Protein AF-0000000066271690 (afdb_homodimer)

Radius of gyration: 32.83 Å; Cα contacts (8 Å, |Δi|>4): 652; chains: 2; bounding box: 38×96×73 Å

pLDDT: mean 90.73, std 10.52, range [40.5, 98.81]

Structure (mmCIF, N/CA/C/O backbone):
data_AF-0000000066271690-model_v1
#
loop_
_entity.id
_entity.type
_entity.pdbx_description
1 polymer 'Protein UPS1, mitochondrial'
#
loop_
_atom_site.group_PDB
_atom_site.id
_atom_site.type_symbol
_atom_site.label_atom_id
_atom_site.label_alt_id
_atom_site.label_comp_id
_atom_site.label_asym_id
_atom_site.label_entity_id
_atom_site.label_seq_id
_atom_site.pdbx_PDB_ins_code
_atom_site.Cartn_x
_atom_site.Cartn_y
_atom_site.Cartn_z
_atom_site.occupancy
_atom_site.B_iso_or_equiv
_atom_site.auth_seq_id
_atom_site.auth_comp_id
_atom_site.auth_asym_id
_atom_site.auth_atom_id
_atom_site.pdbx_PDB_model_num
ATOM 1 N N . MET A 1 1 ? -5.992 -5.883 -3.432 1 78.75 1 MET A N 1
ATOM 2 C CA . MET A 1 1 ? -5.727 -5.777 -4.863 1 78.75 1 MET A CA 1
ATOM 3 C C . MET A 1 1 ? -5.75 -7.152 -5.527 1 78.75 1 MET A C 1
ATOM 5 O O . MET A 1 1 ? -5.285 -8.133 -4.941 1 78.75 1 MET A O 1
ATOM 9 N N . VAL A 1 2 ? -6.355 -7.215 -6.75 1 82.12 2 VAL A N 1
ATOM 10 C CA . VAL A 1 2 ? -6.453 -8.492 -7.453 1 82.12 2 VAL A CA 1
ATOM 11 C C . VAL A 1 2 ? -5.797 -8.375 -8.828 1 82.12 2 VAL A C 1
ATOM 13 O O . VAL A 1 2 ? -6.039 -7.414 -9.555 1 82.12 2 VAL A O 1
ATOM 16 N N . LEU A 1 3 ? -4.863 -9.266 -9.039 1 86.75 3 LEU A N 1
ATOM 17 C CA . LEU A 1 3 ? -4.191 -9.352 -10.336 1 86.75 3 LEU A CA 1
ATOM 18 C C . LEU A 1 3 ? -4.488 -10.688 -11.008 1 86.75 3 LEU A C 1
ATOM 20 O O . LEU A 1 3 ? -4.531 -11.727 -10.352 1 86.75 3 LEU A O 1
ATOM 24 N N . LEU A 1 4 ? -4.758 -10.664 -12.32 1 92.25 4 LEU A N 1
ATOM 25 C CA . LEU A 1 4 ? -5.066 -11.867 -13.078 1 92.25 4 LEU A CA 1
ATOM 26 C C . LEU A 1 4 ? -4.109 -12.031 -14.25 1 92.25 4 LEU A C 1
ATOM 28 O O . LEU A 1 4 ? -3.846 -11.078 -14.984 1 92.25 4 LEU A O 1
ATOM 32 N N . HIS A 1 5 ? -3.57 -13.203 -14.383 1 94 5 HIS A N 1
ATOM 33 C CA . HIS A 1 5 ? -2.707 -13.555 -15.5 1 94 5 HIS A CA 1
ATOM 34 C C . HIS A 1 5 ? -3.199 -14.82 -16.203 1 94 5 HIS A C 1
ATOM 36 O O . HIS A 1 5 ? -3.729 -15.727 -15.555 1 94 5 HIS A O 1
ATOM 42 N N . LYS A 1 6 ? -3.023 -14.852 -17.562 1 94.44 6 LYS A N 1
ATOM 43 C CA . LYS A 1 6 ? -3.465 -16.016 -18.344 1 94.44 6 LYS A CA 1
ATOM 44 C C . LYS A 1 6 ? -2.377 -16.484 -19.297 1 94.44 6 LYS A C 1
ATOM 46 O O . LYS A 1 6 ? -1.565 -15.68 -19.766 1 94.44 6 LYS A O 1
ATOM 51 N N . SER A 1 7 ? -2.354 -17.734 -19.531 1 93.69 7 SER A N 1
ATOM 52 C CA . SER A 1 7 ? -1.449 -18.328 -20.516 1 93.69 7 SER A CA 1
ATOM 53 C C . SER A 1 7 ? -2.059 -19.562 -21.156 1 93.69 7 SER A C 1
ATOM 55 O O . SER A 1 7 ? -2.904 -20.234 -20.547 1 93.69 7 SER A O 1
ATOM 57 N N . THR A 1 8 ? -1.715 -19.812 -22.391 1 95.56 8 THR A N 1
ATOM 58 C CA . THR A 1 8 ? -2.121 -21.031 -23.094 1 95.56 8 THR A CA 1
ATOM 59 C C . THR A 1 8 ? -0.908 -21.75 -23.688 1 95.56 8 THR A C 1
ATOM 61 O O . THR A 1 8 ? -0.002 -21.109 -24.219 1 95.56 8 THR A O 1
ATOM 64 N N . HIS A 1 9 ? -0.912 -23 -23.531 1 95.56 9 HIS A N 1
ATOM 65 C CA . HIS A 1 9 ? 0.144 -23.828 -24.094 1 95.56 9 HIS A CA 1
ATOM 66 C C . HIS A 1 9 ? -0.434 -25.062 -24.797 1 95.56 9 HIS A C 1
ATOM 68 O O . HIS A 1 9 ? -1.43 -25.625 -24.328 1 95.56 9 HIS A O 1
ATOM 74 N N . ILE A 1 10 ? 0.237 -25.453 -25.828 1 96.12 10 ILE A N 1
ATOM 75 C CA . ILE A 1 10 ? -0.197 -26.641 -26.562 1 96.12 10 ILE A CA 1
ATOM 76 C C . ILE A 1 10 ? 0.866 -27.734 -26.453 1 96.12 10 ILE A C 1
ATOM 78 O O . ILE A 1 10 ? 2.012 -27.531 -26.859 1 96.12 10 ILE A O 1
ATOM 82 N N . PHE A 1 11 ? 0.526 -28.812 -25.844 1 96.62 11 PHE A N 1
ATOM 83 C CA . PHE A 1 11 ? 1.359 -30.016 -25.844 1 96.62 11 PHE A CA 1
ATOM 84 C C . PHE A 1 11 ? 1.093 -30.859 -27.094 1 96.62 11 PHE A C 1
ATOM 86 O O . PHE A 1 11 ? -0.035 -31.297 -27.312 1 96.62 11 PHE A O 1
ATOM 93 N N . PRO A 1 12 ? 2.105 -31.125 -27.875 1 95.25 12 PRO A N 1
ATOM 94 C CA . PRO A 1 12 ? 1.89 -31.891 -29.109 1 95.25 12 PRO A CA 1
ATOM 95 C C . PRO A 1 12 ? 1.806 -33.406 -28.859 1 95.25 12 PRO A C 1
ATOM 97 O O . PRO A 1 12 ? 2.525 -34.188 -29.484 1 95.25 12 PRO A O 1
ATOM 100 N N . THR A 1 13 ? 1.053 -33.844 -27.922 1 95.75 13 THR A N 1
ATOM 101 C CA . THR A 1 13 ? 0.846 -35.25 -27.578 1 95.75 13 THR A CA 1
ATOM 102 C C . THR A 1 13 ? -0.572 -35.469 -27.062 1 95.75 13 THR A C 1
ATOM 104 O O . THR A 1 13 ? -1.333 -34.531 -26.875 1 95.75 13 THR A O 1
ATOM 107 N N . ASP A 1 14 ? -0.936 -36.688 -26.906 1 95.94 14 ASP A N 1
ATOM 108 C CA . ASP A 1 14 ? -2.314 -37.031 -26.594 1 95.94 14 ASP A CA 1
ATOM 109 C C . ASP A 1 14 ? -2.629 -36.75 -25.125 1 95.94 14 ASP A C 1
ATOM 111 O O . ASP A 1 14 ? -1.723 -36.5 -24.328 1 95.94 14 ASP A O 1
ATOM 115 N N . PHE A 1 15 ? -3.885 -36.75 -24.797 1 97.69 15 PHE A N 1
ATOM 116 C CA . PHE A 1 15 ? -4.395 -36.438 -23.469 1 97.69 15 PHE A CA 1
ATOM 117 C C . PHE A 1 15 ? -3.863 -37.406 -22.438 1 97.69 15 PHE A C 1
ATOM 119 O O . PHE A 1 15 ? -3.533 -37 -21.312 1 97.69 15 PHE A O 1
ATOM 126 N N . ALA A 1 16 ? -3.812 -38.656 -22.734 1 95.69 16 ALA A N 1
ATOM 127 C CA . ALA A 1 16 ? -3.355 -39.688 -21.781 1 95.69 16 ALA A CA 1
ATOM 128 C C . ALA A 1 16 ? -1.926 -39.406 -21.328 1 95.69 16 ALA A C 1
ATOM 130 O O . ALA A 1 16 ? -1.62 -39.5 -20.141 1 95.69 16 ALA A O 1
ATOM 131 N N . SER A 1 17 ? -1.036 -39.062 -22.297 1 95.56 17 SER A N 1
ATOM 132 C CA . SER A 1 17 ? 0.357 -38.75 -21.984 1 95.56 17 SER A CA 1
ATOM 133 C C . SER A 1 17 ? 0.467 -37.531 -21.109 1 95.56 17 SER A C 1
ATOM 135 O O . SER A 1 17 ? 1.238 -37.5 -20.141 1 95.56 17 SER A O 1
ATOM 137 N N . VAL A 1 18 ? -0.34 -36.531 -21.453 1 97.5 18 VAL A N 1
ATOM 138 C CA . VAL A 1 18 ? -0.287 -35.281 -20.703 1 97.5 18 VAL A CA 1
ATOM 139 C C . VAL A 1 18 ? -0.805 -35.5 -19.281 1 97.5 18 VAL A C 1
ATOM 141 O O . VAL A 1 18 ? -0.203 -35.031 -18.312 1 97.5 18 VAL A O 1
ATOM 144 N N . SER A 1 19 ? -1.891 -36.156 -19.125 1 97.81 19 SER A N 1
ATOM 145 C CA . SER A 1 19 ? -2.465 -36.406 -17.797 1 97.81 19 SER A CA 1
ATOM 146 C C . SER A 1 19 ? -1.52 -37.219 -16.938 1 97.81 19 SER A C 1
ATOM 148 O O . SER A 1 19 ? -1.347 -36.938 -15.742 1 97.81 19 SER A O 1
ATOM 150 N N . ARG A 1 20 ? -0.949 -38.312 -17.578 1 96.56 20 ARG A N 1
ATOM 151 C CA . ARG A 1 20 ? 0.018 -39.094 -16.844 1 96.56 20 ARG A CA 1
ATOM 152 C C . ARG A 1 20 ? 1.211 -38.25 -16.406 1 96.56 20 ARG A C 1
ATOM 154 O O . ARG A 1 20 ? 1.719 -38.406 -15.289 1 96.56 20 ARG A O 1
ATOM 161 N N . ALA A 1 21 ? 1.665 -37.438 -17.312 1 97.31 21 ALA A N 1
ATOM 162 C CA . ALA A 1 21 ? 2.791 -36.562 -16.984 1 97.31 21 ALA A CA 1
ATOM 163 C C . ALA A 1 21 ? 2.457 -35.656 -15.82 1 97.31 21 ALA A C 1
ATOM 165 O O . ALA A 1 21 ? 3.293 -35.438 -14.945 1 97.31 21 ALA A O 1
ATOM 166 N N . PHE A 1 22 ? 1.261 -35.094 -15.781 1 97.75 22 PHE A N 1
ATOM 167 C CA . PHE A 1 22 ? 0.822 -34.188 -14.711 1 97.75 22 PHE A CA 1
ATOM 168 C C . PHE A 1 22 ? 0.993 -34.875 -13.352 1 97.75 22 PHE A C 1
ATOM 170 O O . PHE A 1 22 ? 1.527 -34.25 -12.422 1 97.75 22 PHE A O 1
ATOM 177 N N . PHE A 1 23 ? 0.649 -36.094 -13.227 1 97.5 23 PHE A N 1
ATOM 178 C CA . PHE A 1 23 ? 0.658 -36.75 -11.938 1 97.5 23 PHE A CA 1
ATOM 179 C C . PHE A 1 23 ? 2.061 -37.25 -11.594 1 97.5 23 PHE A C 1
ATOM 181 O O . PHE A 1 23 ? 2.334 -37.594 -10.445 1 97.5 23 PHE A O 1
ATOM 188 N N . ASN A 1 24 ? 2.932 -37.25 -12.594 1 95.88 24 ASN A N 1
ATOM 189 C CA . ASN A 1 24 ? 4.297 -37.719 -12.359 1 95.88 24 ASN A CA 1
ATOM 190 C C . ASN A 1 24 ? 5.309 -36.594 -12.555 1 95.88 24 ASN A C 1
ATOM 192 O O . ASN A 1 24 ? 6.5 -36.844 -12.742 1 95.88 24 ASN A O 1
ATOM 196 N N . ARG A 1 25 ? 4.848 -35.406 -12.508 1 95.38 25 ARG A N 1
ATOM 197 C CA . ARG A 1 25 ? 5.68 -34.281 -12.938 1 95.38 25 ARG A CA 1
ATOM 198 C C . ARG A 1 25 ? 6.727 -33.938 -11.883 1 95.38 25 ARG A C 1
ATOM 200 O O . ARG A 1 25 ? 7.691 -33.219 -12.164 1 95.38 25 ARG A O 1
ATOM 207 N N . TYR A 1 26 ? 6.445 -34.469 -10.703 1 94.81 26 TYR A N 1
ATOM 208 C CA . TYR A 1 26 ? 7.465 -34.25 -9.68 1 94.81 26 TYR A CA 1
ATOM 209 C C . TYR A 1 26 ? 8.109 -35.562 -9.273 1 94.81 26 TYR A C 1
ATOM 211 O O . TYR A 1 26 ? 7.43 -36.594 -9.156 1 94.81 26 TYR A O 1
ATOM 219 N N . PRO A 1 27 ? 9.391 -35.594 -8.984 1 92.81 27 PRO A N 1
ATOM 220 C CA . PRO A 1 27 ? 10.344 -34.5 -9.188 1 92.81 27 PRO A CA 1
ATOM 221 C C . PRO A 1 27 ? 10.789 -34.344 -10.641 1 92.81 27 PRO A C 1
ATOM 223 O O . PRO A 1 27 ? 10.633 -35.312 -11.422 1 92.81 27 PRO A O 1
ATOM 226 N N . ASN A 1 28 ? 11.148 -33.281 -11.086 1 95.19 28 ASN A N 1
ATOM 227 C CA . ASN A 1 28 ? 11.812 -33.031 -12.352 1 95.19 28 ASN A CA 1
ATOM 228 C C . ASN A 1 28 ? 12.844 -31.906 -12.219 1 95.19 28 ASN A C 1
ATOM 230 O O . ASN A 1 28 ? 12.828 -31.156 -11.242 1 95.19 28 ASN A O 1
ATOM 234 N N . PRO A 1 29 ? 13.789 -31.75 -13.109 1 95.75 29 PRO A N 1
ATOM 235 C CA . PRO A 1 29 ? 14.898 -30.812 -12.953 1 95.75 29 PRO A CA 1
ATOM 236 C C . PRO A 1 29 ? 14.453 -29.359 -12.977 1 95.75 29 PRO A C 1
ATOM 238 O O . PRO A 1 29 ? 15.203 -28.469 -12.578 1 95.75 29 PRO A O 1
ATOM 241 N N . TYR A 1 30 ? 13.273 -29.094 -13.398 1 95.19 30 TYR A N 1
ATOM 242 C CA . TYR A 1 30 ? 12.797 -27.719 -13.531 1 95.19 30 TYR A CA 1
ATOM 243 C C . TYR A 1 30 ? 11.953 -27.312 -12.328 1 95.19 30 TYR A C 1
ATOM 245 O O . TYR A 1 30 ? 11.43 -26.203 -12.281 1 95.19 30 TYR A O 1
ATOM 253 N N . SER A 1 31 ? 11.781 -28.172 -11.359 1 95.19 31 SER A N 1
ATOM 254 C CA . SER A 1 31 ? 10.953 -27.859 -10.203 1 95.19 31 SER A CA 1
ATOM 255 C C . SER A 1 31 ? 11.656 -28.234 -8.906 1 95.19 31 SER A C 1
ATOM 257 O O . SER A 1 31 ? 11.062 -28.875 -8.031 1 95.19 31 SER A O 1
ATOM 259 N N . PRO A 1 32 ? 12.906 -27.828 -8.758 1 94.5 32 PRO A N 1
ATOM 260 C CA . PRO A 1 32 ? 13.594 -28.156 -7.496 1 94.5 32 PRO A CA 1
ATOM 261 C C . PRO A 1 32 ? 12.945 -27.484 -6.289 1 94.5 32 PRO A C 1
ATOM 263 O O . PRO A 1 32 ? 13.141 -27.922 -5.152 1 94.5 32 PRO A O 1
ATOM 266 N N . HIS A 1 33 ? 12.219 -26.516 -6.492 1 93.94 33 HIS A N 1
ATOM 267 C CA . HIS A 1 33 ? 11.578 -25.766 -5.414 1 93.94 33 HIS A CA 1
ATOM 268 C C . HIS A 1 33 ? 10.406 -26.547 -4.828 1 93.94 33 HIS A C 1
ATOM 270 O O . HIS A 1 33 ? 9.883 -26.172 -3.773 1 93.94 33 HIS A O 1
ATOM 276 N N . VAL A 1 34 ? 9.867 -27.5 -5.543 1 96.69 34 VAL A N 1
ATOM 277 C CA . VAL A 1 34 ? 8.844 -28.375 -4.969 1 96.69 34 VAL A CA 1
ATOM 278 C C . VAL A 1 34 ? 9.508 -29.406 -4.051 1 96.69 34 VAL A C 1
ATOM 280 O O . VAL A 1 34 ? 10.164 -30.328 -4.523 1 96.69 34 VAL A O 1
ATOM 283 N N . LEU A 1 35 ? 9.289 -29.266 -2.816 1 96.69 35 LEU A N 1
ATOM 284 C CA . LEU A 1 35 ? 10.047 -30.016 -1.822 1 96.69 35 LEU A CA 1
ATOM 285 C C . LEU A 1 35 ? 9.383 -31.359 -1.525 1 96.69 35 LEU A C 1
ATOM 287 O O . LEU A 1 35 ? 10.055 -32.344 -1.226 1 96.69 35 LEU A O 1
ATOM 291 N N . SER A 1 36 ? 8.109 -31.344 -1.514 1 96.94 36 SER A N 1
ATOM 292 C CA . SER A 1 36 ? 7.355 -32.562 -1.263 1 96.94 36 SER A CA 1
ATOM 293 C C . SER A 1 36 ? 5.965 -32.5 -1.884 1 96.94 36 SER A C 1
ATOM 295 O O . SER A 1 36 ? 5.43 -31.406 -2.105 1 96.94 36 SER A O 1
ATOM 297 N N . ILE A 1 37 ? 5.469 -33.594 -2.156 1 97.06 37 ILE A N 1
ATOM 298 C CA . ILE A 1 37 ? 4.113 -33.781 -2.662 1 97.06 37 ILE A CA 1
ATOM 299 C C . ILE A 1 37 ? 3.48 -35.031 -2.012 1 97.06 37 ILE A C 1
ATOM 301 O O . ILE A 1 37 ? 4.098 -36.094 -1.955 1 97.06 37 ILE A O 1
ATOM 305 N N . ASP A 1 38 ? 2.279 -34.875 -1.496 1 97.5 38 ASP A N 1
ATOM 306 C CA . ASP A 1 38 ? 1.551 -35.969 -0.872 1 97.5 38 ASP A CA 1
ATOM 307 C C . ASP A 1 38 ? 0.112 -36.031 -1.38 1 97.5 38 ASP A C 1
ATOM 309 O O . ASP A 1 38 ? -0.607 -35.031 -1.35 1 97.5 38 ASP A O 1
ATOM 313 N N . THR A 1 39 ? -0.261 -37.188 -1.8 1 97.94 39 THR A N 1
ATOM 314 C CA . THR A 1 39 ? -1.658 -37.375 -2.176 1 97.94 39 THR A CA 1
ATOM 315 C C . THR A 1 39 ? -2.525 -37.594 -0.941 1 97.94 39 THR A C 1
ATOM 317 O O . THR A 1 39 ? -2.281 -38.5 -0.163 1 97.94 39 THR A O 1
ATOM 320 N N . ILE A 1 40 ? -3.455 -36.75 -0.781 1 98 40 ILE A N 1
ATOM 321 C CA . ILE A 1 40 ? -4.34 -36.812 0.378 1 98 40 ILE A CA 1
ATOM 322 C C . ILE A 1 40 ? -5.527 -37.719 0.073 1 98 40 ILE A C 1
ATOM 324 O O . ILE A 1 40 ? -5.949 -38.5 0.922 1 98 40 ILE A O 1
ATOM 328 N N . SER A 1 41 ? -6.027 -37.594 -1.077 1 98.12 41 SER A N 1
ATOM 329 C CA . SER A 1 41 ? -7.164 -38.406 -1.494 1 98.12 41 SER A CA 1
ATOM 330 C C . SER A 1 41 ? -7.184 -38.594 -3.006 1 98.12 41 SER A C 1
ATOM 332 O O . SER A 1 41 ? -6.703 -37.719 -3.752 1 98.12 41 SER A O 1
ATOM 334 N N . ARG A 1 42 ? -7.637 -39.688 -3.402 1 98.12 42 ARG A N 1
ATOM 335 C CA . ARG A 1 42 ? -7.824 -40.031 -4.812 1 98.12 42 ARG A CA 1
ATOM 336 C C . ARG A 1 42 ? -8.953 -41.031 -4.992 1 98.12 42 ARG A C 1
ATOM 338 O O . ARG A 1 42 ? -8.938 -42.125 -4.383 1 98.12 42 ARG A O 1
ATOM 345 N N . ASN A 1 43 ? -9.93 -40.656 -5.777 1 98.25 43 ASN A N 1
ATOM 346 C CA . ASN A 1 43 ? -11.055 -41.562 -6.004 1 98.25 43 ASN A CA 1
ATOM 347 C C . ASN A 1 43 ? -11.711 -41.312 -7.355 1 98.25 43 ASN A C 1
ATOM 349 O O . ASN A 1 43 ? -11.547 -40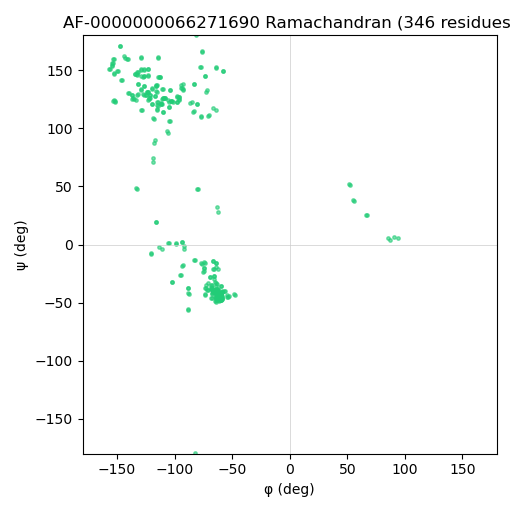.25 -7.945 1 98.25 43 ASN A O 1
ATOM 353 N N . VAL A 1 44 ? -12.398 -42.281 -7.801 1 98.06 44 VAL A N 1
ATOM 354 C CA . VAL A 1 44 ? -13.234 -42.125 -8.984 1 98.06 44 VAL A CA 1
ATOM 355 C C . VAL A 1 44 ? -14.68 -41.875 -8.562 1 98.06 44 VAL A C 1
ATOM 357 O O . VAL A 1 44 ? -15.273 -42.656 -7.82 1 98.06 44 VAL A O 1
ATOM 360 N N . ASP A 1 45 ? -15.219 -40.812 -8.977 1 97.06 45 ASP A N 1
ATOM 361 C CA . ASP A 1 45 ? -16.578 -40.469 -8.539 1 97.06 45 ASP A CA 1
ATOM 362 C C . ASP A 1 45 ? -17.625 -41.219 -9.352 1 97.06 45 ASP A C 1
ATOM 364 O O . ASP A 1 45 ? -17.281 -42.031 -10.211 1 97.06 45 ASP A O 1
ATOM 368 N N . GLN A 1 46 ? -18.875 -41.062 -9.125 1 96.94 46 GLN A N 1
ATOM 369 C CA . GLN A 1 46 ? -19.984 -41.812 -9.719 1 96.94 46 GLN A CA 1
ATOM 370 C C . GLN A 1 46 ? -20.078 -41.531 -11.219 1 96.94 46 GLN A C 1
ATOM 372 O O . GLN A 1 46 ? -20.578 -42.375 -11.977 1 96.94 46 GLN A O 1
ATOM 377 N N . GLU A 1 47 ? -19.516 -40.438 -11.586 1 96.62 47 GLU A N 1
ATOM 378 C CA . GLU A 1 47 ? -19.562 -40.062 -12.992 1 96.62 47 GLU A CA 1
ATOM 379 C C . GLU A 1 47 ? -18.359 -40.562 -13.75 1 96.62 47 GLU A C 1
ATOM 381 O O . GLU A 1 47 ? -18.234 -40.3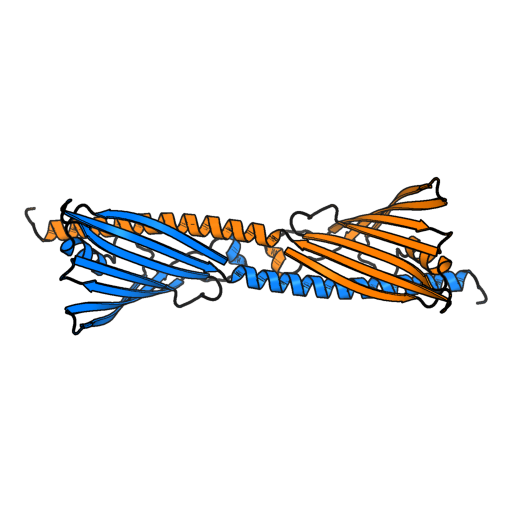44 -14.961 1 96.62 47 GLU A O 1
ATOM 386 N N . GLY A 1 48 ? -17.438 -41.219 -13.094 1 97.25 48 GLY A N 1
ATOM 387 C CA . GLY A 1 48 ? -16.266 -41.781 -13.727 1 97.25 48 GLY A CA 1
ATOM 388 C C . GLY A 1 48 ? -15.07 -40.844 -13.758 1 97.25 48 GLY A C 1
ATOM 389 O O . GLY A 1 48 ? -14.078 -41.125 -14.438 1 97.25 48 GLY A O 1
ATOM 390 N N . ASN A 1 49 ? -15.188 -39.75 -13.125 1 98.31 49 ASN A N 1
ATOM 391 C CA . ASN A 1 49 ? -14.078 -38.812 -13.062 1 98.31 49 ASN A CA 1
ATOM 392 C C . ASN A 1 49 ? -13.086 -39.188 -11.953 1 98.31 49 ASN A C 1
ATOM 394 O O . ASN A 1 49 ? -13.492 -39.594 -10.867 1 98.31 49 ASN A O 1
ATOM 398 N N . LEU A 1 50 ? -11.789 -39.062 -12.297 1 98.5 50 LEU A N 1
ATOM 399 C CA . LEU A 1 50 ? -10.758 -39.219 -11.273 1 98.5 50 LEU A CA 1
ATOM 400 C C . LEU A 1 50 ? -10.539 -37.938 -10.508 1 98.5 50 LEU A C 1
ATOM 402 O O . LEU A 1 50 ? -10.156 -36.906 -11.094 1 98.5 50 LEU A O 1
ATOM 406 N N . ARG A 1 51 ? -10.852 -37.906 -9.219 1 98.62 51 ARG A N 1
ATOM 407 C CA . ARG A 1 51 ? -10.648 -36.719 -8.352 1 98.62 51 ARG A CA 1
ATOM 408 C C . ARG A 1 51 ? -9.461 -36.938 -7.422 1 98.62 51 ARG A C 1
ATOM 410 O O . ARG A 1 51 ? -9.391 -37.969 -6.715 1 98.62 51 ARG A O 1
ATOM 417 N N . THR A 1 52 ? -8.508 -36.031 -7.48 1 98.75 52 THR A N 1
ATOM 418 C CA . THR A 1 52 ? -7.301 -36.156 -6.672 1 98.75 52 THR A CA 1
ATOM 419 C C . THR A 1 52 ? -7.023 -34.875 -5.902 1 98.75 52 THR A C 1
ATOM 421 O O . THR A 1 52 ? -7.16 -33.781 -6.449 1 98.75 52 THR A O 1
ATOM 424 N N . THR A 1 53 ? -6.73 -34.969 -4.609 1 98.75 53 THR A N 1
ATOM 425 C CA . THR A 1 53 ? -6.262 -33.875 -3.773 1 98.75 53 THR A CA 1
ATOM 426 C C . THR A 1 53 ? -4.836 -34.125 -3.291 1 98.75 53 THR A C 1
ATOM 428 O O . THR A 1 53 ? -4.547 -35.188 -2.73 1 98.75 53 THR A O 1
ATOM 431 N N . ARG A 1 54 ? -3.953 -33.188 -3.611 1 98.69 54 ARG A N 1
ATOM 432 C CA . ARG A 1 54 ? -2.562 -33.312 -3.184 1 98.69 54 ARG A CA 1
ATOM 433 C C . ARG A 1 54 ? -2.137 -32.094 -2.369 1 98.69 54 ARG A C 1
ATOM 435 O O . ARG A 1 54 ? -2.719 -31.016 -2.504 1 98.69 54 ARG A O 1
ATOM 442 N N . LEU A 1 55 ? -1.223 -32.312 -1.491 1 98.44 55 LEU A N 1
ATOM 443 C CA . LEU A 1 55 ? -0.567 -31.281 -0.705 1 98.44 55 LEU A CA 1
ATOM 444 C C . LEU A 1 55 ? 0.897 -31.141 -1.108 1 98.44 55 LEU A C 1
ATOM 446 O O . LEU A 1 55 ? 1.642 -32.125 -1.123 1 98.44 55 LEU A O 1
ATOM 450 N N . LEU A 1 56 ? 1.284 -29.969 -1.541 1 97.88 56 LEU A N 1
ATOM 451 C CA . LEU A 1 56 ? 2.662 -29.703 -1.932 1 97.88 56 LEU A CA 1
ATOM 452 C C . LEU A 1 56 ? 3.32 -28.719 -0.96 1 97.88 56 LEU A C 1
ATOM 454 O O . LEU A 1 56 ? 2.656 -27.844 -0.412 1 97.88 56 LEU A O 1
ATOM 458 N N . LYS A 1 57 ? 4.59 -28.906 -0.701 1 97.38 57 LYS A N 1
ATOM 459 C CA . LYS A 1 57 ? 5.441 -27.922 -0.046 1 97.38 57 LYS A CA 1
ATOM 460 C C . LYS A 1 57 ? 6.434 -27.312 -1.031 1 97.38 57 LYS A C 1
ATOM 462 O O . LYS A 1 57 ? 7.137 -28.031 -1.738 1 97.38 57 LYS A O 1
ATOM 467 N N . LYS A 1 58 ? 6.438 -26.062 -1.106 1 95.75 58 LYS A N 1
ATOM 468 C CA . LYS A 1 58 ? 7.32 -25.375 -2.037 1 95.75 58 LYS A CA 1
ATOM 469 C C . LYS A 1 58 ? 8.227 -24.375 -1.305 1 95.75 58 LYS A C 1
ATOM 471 O O . LYS A 1 58 ? 7.805 -23.766 -0.325 1 95.75 58 LYS A O 1
ATOM 476 N N . SER A 1 59 ? 9.359 -24.297 -1.842 1 92.62 59 SER A N 1
ATOM 477 C CA . SER A 1 59 ? 10.219 -23.203 -1.381 1 92.62 59 SER A CA 1
ATOM 478 C C . SER A 1 59 ? 10.086 -21.984 -2.271 1 92.62 59 SER A C 1
ATOM 480 O O . SER A 1 59 ? 9.812 -22.094 -3.467 1 92.62 59 SER A O 1
ATOM 482 N N . GLY A 1 60 ? 10.023 -20.859 -1.612 1 79.81 60 GLY A N 1
ATOM 483 C CA . GLY A 1 60 ? 9.977 -19.625 -2.396 1 79.81 60 GLY A CA 1
ATOM 484 C C . GLY A 1 60 ? 10.539 -18.422 -1.658 1 79.81 60 GLY A C 1
ATOM 485 O O . GLY A 1 60 ? 10.727 -18.469 -0.441 1 79.81 60 GLY A O 1
ATOM 486 N N . LYS A 1 61 ? 10.953 -17.469 -2.555 1 71.12 61 LYS A N 1
ATOM 487 C CA . LYS A 1 61 ? 11.523 -16.266 -1.977 1 71.12 61 LYS A CA 1
ATOM 488 C C . LYS A 1 61 ? 10.594 -15.07 -2.189 1 71.12 61 LYS A C 1
ATOM 490 O O . LYS A 1 61 ? 10.047 -14.891 -3.279 1 71.12 61 LYS A O 1
ATOM 495 N N . LEU A 1 62 ? 10.273 -14.453 -1.2 1 75.75 62 LEU A N 1
ATOM 496 C CA . LEU A 1 62 ? 9.586 -13.172 -1.323 1 75.75 62 LEU A CA 1
ATOM 497 C C . LEU A 1 62 ? 10.477 -12.141 -1.997 1 75.75 62 LEU A C 1
ATOM 499 O O . LEU A 1 62 ? 11.711 -12.242 -1.941 1 75.75 62 LEU A O 1
ATOM 503 N N . PRO A 1 63 ? 9.695 -11.234 -2.637 1 74.5 63 PRO A N 1
ATOM 504 C CA . PRO A 1 63 ? 10.508 -10.141 -3.186 1 74.5 63 PRO A CA 1
ATOM 505 C C . PRO A 1 63 ? 11.32 -9.414 -2.115 1 74.5 63 PRO A C 1
ATOM 507 O O . PRO A 1 63 ? 10.859 -9.281 -0.977 1 74.5 63 PRO A O 1
ATOM 510 N N . THR A 1 64 ? 12.391 -8.938 -2.479 1 73.88 64 THR A N 1
ATOM 511 C CA . THR A 1 64 ? 13.336 -8.312 -1.557 1 73.88 64 THR A CA 1
ATOM 512 C C . THR A 1 64 ? 12.695 -7.121 -0.848 1 73.88 64 THR A C 1
ATOM 514 O O . THR A 1 64 ? 12.969 -6.875 0.328 1 73.88 64 THR A O 1
ATOM 517 N N . TRP A 1 65 ? 11.891 -6.43 -1.53 1 69.88 65 TRP A N 1
ATOM 518 C CA . TRP A 1 65 ? 11.344 -5.191 -0.983 1 69.88 65 TRP A CA 1
ATOM 519 C C . TRP A 1 65 ? 10.297 -5.48 0.082 1 69.88 65 TRP A C 1
ATOM 521 O O . TRP A 1 65 ? 9.93 -4.594 0.857 1 69.88 65 TRP A O 1
ATOM 531 N N . VAL A 1 66 ? 9.812 -6.727 0.12 1 73.19 66 VAL A N 1
ATOM 532 C CA . VAL A 1 66 ? 8.828 -7.109 1.129 1 73.19 66 VAL A CA 1
ATOM 533 C C . VAL A 1 66 ? 9.539 -7.707 2.342 1 73.19 66 VAL A C 1
ATOM 535 O O . VAL A 1 66 ? 8.977 -7.758 3.438 1 73.19 66 VAL A O 1
ATOM 538 N N . LYS A 1 67 ? 10.688 -8.109 2.213 1 70.75 67 LYS A N 1
ATOM 539 C CA . LYS A 1 67 ? 11.43 -8.891 3.201 1 70.75 67 LYS A CA 1
ATOM 540 C C . LYS A 1 67 ? 11.492 -8.164 4.543 1 70.75 67 LYS A C 1
ATOM 542 O O . LYS A 1 67 ? 11.32 -8.781 5.598 1 70.75 67 LYS A O 1
ATOM 547 N N . PRO A 1 68 ? 11.664 -6.957 4.492 1 65.75 68 PRO A N 1
ATOM 548 C CA . PRO A 1 68 ? 11.742 -6.309 5.801 1 65.75 68 PRO A CA 1
ATOM 549 C C . PRO A 1 68 ? 10.438 -6.41 6.59 1 65.75 68 PRO A C 1
ATOM 551 O O . PRO A 1 68 ? 10.438 -6.297 7.816 1 65.75 68 PRO A O 1
ATOM 554 N N . PHE A 1 69 ? 9.43 -6.738 5.898 1 66.44 69 PHE A N 1
ATOM 555 C CA . PHE A 1 69 ? 8.117 -6.742 6.543 1 66.44 69 PHE A CA 1
ATOM 556 C C . PHE A 1 69 ? 7.691 -8.164 6.887 1 66.44 69 PHE A C 1
ATOM 558 O O . PHE A 1 69 ? 6.867 -8.367 7.781 1 66.44 69 PHE A O 1
ATOM 565 N N . LEU A 1 70 ? 8.148 -8.938 6.031 1 67.38 70 LEU A N 1
ATOM 566 C CA . LEU A 1 70 ? 7.711 -10.312 6.223 1 67.38 70 LEU A CA 1
ATOM 567 C C . LEU A 1 70 ? 8.898 -11.234 6.496 1 67.38 70 LEU A C 1
ATOM 569 O O . LEU A 1 70 ? 9.758 -11.422 5.633 1 67.38 70 LEU A O 1
ATOM 573 N N . ARG A 1 71 ? 9.234 -11.305 7.809 1 62.41 71 ARG A N 1
ATOM 574 C CA . ARG A 1 71 ? 10.414 -12.039 8.25 1 62.41 71 ARG A CA 1
ATOM 575 C C . ARG A 1 71 ? 10.281 -13.531 7.957 1 62.41 71 ARG A C 1
ATOM 577 O O . ARG A 1 71 ? 9.328 -14.172 8.406 1 62.41 71 ARG A O 1
ATOM 584 N N . GLY A 1 72 ? 11.18 -14.016 7.078 1 69.31 72 GLY A N 1
ATOM 585 C CA . GLY A 1 72 ? 11.609 -15.398 7.141 1 69.31 72 GLY A CA 1
ATOM 586 C C . GLY A 1 72 ? 10.711 -16.344 6.363 1 69.31 72 GLY A C 1
ATOM 587 O O . GLY A 1 72 ? 10.734 -17.547 6.574 1 69.31 72 GLY A O 1
ATOM 588 N N . ILE A 1 73 ? 9.703 -15.844 5.648 1 77.25 73 ILE A N 1
ATOM 589 C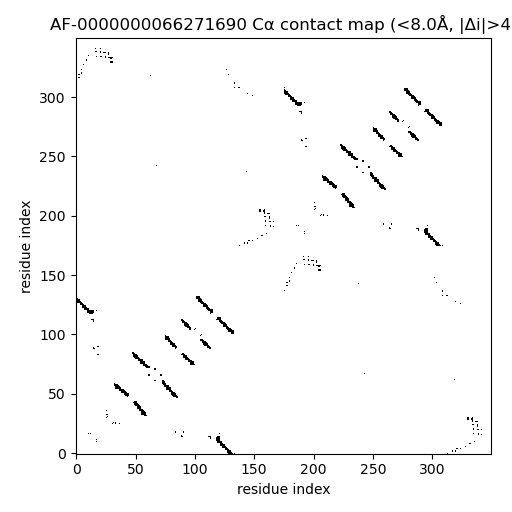 CA . ILE A 1 73 ? 8.859 -16.812 4.957 1 77.25 73 ILE A CA 1
ATOM 590 C C . ILE A 1 73 ? 9.633 -17.438 3.803 1 77.25 73 ILE A C 1
ATOM 592 O O . ILE A 1 73 ? 9.977 -16.766 2.832 1 77.25 73 ILE A O 1
ATOM 596 N N . THR A 1 74 ? 9.938 -18.719 3.967 1 84.88 74 THR A N 1
ATOM 597 C CA . THR A 1 74 ? 10.773 -19.359 2.961 1 84.88 74 THR A CA 1
ATOM 598 C C . THR A 1 74 ? 10.047 -20.547 2.33 1 84.88 74 THR A C 1
ATOM 600 O O . THR A 1 74 ? 10.539 -21.156 1.373 1 84.88 74 THR A O 1
ATOM 603 N N . GLU A 1 75 ? 8.953 -20.859 2.869 1 92.44 75 GLU A N 1
ATOM 604 C CA . GLU A 1 75 ? 8.211 -22.016 2.346 1 92.44 75 GLU A CA 1
ATOM 605 C C . GLU A 1 75 ? 6.707 -21.734 2.352 1 92.44 75 GLU A C 1
ATOM 607 O O . GLU A 1 75 ? 6.23 -20.859 3.068 1 92.44 75 GLU A O 1
ATOM 612 N N . THR A 1 76 ? 5.945 -22.453 1.563 1 93.88 76 THR A N 1
ATOM 613 C CA . THR A 1 76 ? 4.492 -22.344 1.482 1 93.88 76 THR A CA 1
ATOM 614 C C . THR A 1 76 ? 3.854 -23.703 1.204 1 93.88 76 THR A C 1
ATOM 616 O O . THR A 1 76 ? 4.434 -24.531 0.503 1 93.88 76 THR A O 1
ATOM 619 N N . TRP A 1 77 ? 2.738 -23.906 1.838 1 97 77 TRP A N 1
ATOM 620 C CA . TRP A 1 77 ? 1.93 -25.094 1.578 1 97 77 TRP A CA 1
ATOM 621 C C . TRP A 1 77 ? 0.874 -24.812 0.515 1 97 77 TRP A C 1
ATOM 623 O O . TRP A 1 77 ? 0.154 -23.812 0.596 1 97 77 TRP A O 1
ATOM 633 N N . ILE A 1 78 ? 0.798 -25.734 -0.397 1 97.88 78 ILE A N 1
ATOM 634 C CA . ILE A 1 78 ? -0.134 -25.562 -1.506 1 97.88 78 ILE A CA 1
ATOM 635 C C . ILE A 1 78 ? -1.075 -26.75 -1.581 1 97.88 78 ILE A C 1
ATOM 637 O O . ILE A 1 78 ? -0.636 -27.906 -1.475 1 97.88 78 ILE A O 1
ATOM 641 N N . ILE A 1 79 ? -2.377 -26.516 -1.685 1 98.69 79 ILE A N 1
ATOM 642 C CA . ILE A 1 79 ? -3.334 -27.578 -1.985 1 98.69 79 ILE A CA 1
ATOM 643 C C . ILE A 1 79 ? -3.584 -27.625 -3.49 1 98.69 79 ILE A C 1
ATOM 645 O O . ILE A 1 79 ? -3.701 -26.594 -4.145 1 98.69 79 ILE A O 1
ATOM 649 N N . GLU A 1 80 ? -3.572 -28.797 -4.012 1 98.69 80 GLU A N 1
ATOM 650 C CA . GLU A 1 80 ? -3.846 -29.031 -5.426 1 98.69 80 GLU A CA 1
ATOM 651 C C . GLU A 1 80 ? -5.023 -29.984 -5.609 1 98.69 80 GLU A C 1
ATOM 653 O O . GLU A 1 80 ? -5.031 -31.078 -5.047 1 98.69 80 GLU A O 1
ATOM 658 N N . VAL A 1 81 ? -5.996 -29.578 -6.359 1 98.75 81 VAL A N 1
ATOM 659 C CA . VAL A 1 81 ? -7.133 -30.422 -6.699 1 98.75 81 VAL A CA 1
ATOM 660 C C . VAL A 1 81 ? -7.203 -30.609 -8.211 1 98.75 81 VAL A C 1
ATOM 662 O O . VAL A 1 81 ? -7 -29.656 -8.977 1 98.75 81 VAL A O 1
ATOM 665 N N . SER A 1 82 ? -7.391 -31.812 -8.578 1 98.75 82 SER A N 1
ATOM 666 C CA . SER A 1 82 ? -7.531 -32.094 -10 1 98.75 82 SER A CA 1
ATOM 667 C C . SER A 1 82 ? -8.727 -33 -10.266 1 98.75 82 SER A C 1
ATOM 669 O O . SER A 1 82 ? -9.07 -33.844 -9.43 1 98.75 82 SER A O 1
ATOM 671 N N . VAL A 1 83 ? -9.391 -32.844 -11.375 1 98.81 83 VAL A N 1
ATOM 672 C CA . VAL A 1 83 ? -10.477 -33.688 -11.867 1 98.81 83 VAL A CA 1
ATOM 673 C C . VAL A 1 83 ? -10.203 -34.094 -13.312 1 98.81 83 VAL A C 1
ATOM 675 O O . VAL A 1 83 ? -10.117 -33.25 -14.195 1 98.81 83 VAL A O 1
ATOM 678 N N . VAL A 1 84 ? -10.023 -35.375 -13.508 1 98.75 84 VAL A N 1
ATOM 679 C CA . VAL A 1 84 ? -9.805 -35.906 -14.844 1 98.75 84 VAL A CA 1
ATOM 680 C C . VAL A 1 84 ? -11.078 -36.562 -15.352 1 98.75 84 VAL A C 1
ATOM 682 O O . VAL A 1 84 ? -11.641 -37.438 -14.688 1 98.75 84 VAL A O 1
ATOM 685 N N . ASN A 1 85 ? -11.539 -36.125 -16.453 1 98.44 85 ASN A N 1
ATOM 686 C CA . ASN A 1 85 ? -12.664 -36.719 -17.156 1 98.44 85 ASN A CA 1
ATOM 687 C C . ASN A 1 85 ? -12.195 -37.5 -18.406 1 98.44 85 ASN A C 1
ATOM 689 O O . ASN A 1 85 ? -11.977 -36.875 -19.453 1 98.44 85 ASN A O 1
ATOM 693 N N . PRO A 1 86 ? -12.039 -38.75 -18.266 1 96.69 86 PRO A N 1
ATOM 694 C CA . PRO A 1 86 ? -11.523 -39.531 -19.406 1 96.69 86 PRO A CA 1
ATOM 695 C C . PRO A 1 86 ? -12.484 -39.531 -20.594 1 96.69 86 PRO A C 1
ATOM 697 O O . PRO A 1 86 ? -12.047 -39.594 -21.75 1 96.69 86 PRO A O 1
ATOM 700 N N . ALA A 1 87 ? -13.766 -39.469 -20.359 1 95.94 87 ALA A N 1
ATOM 701 C CA . ALA A 1 87 ? -14.766 -39.5 -21.438 1 95.94 87 ALA A CA 1
ATOM 702 C C . ALA A 1 87 ? -14.617 -38.312 -22.375 1 95.94 87 ALA A C 1
ATOM 704 O O . ALA A 1 87 ? -14.734 -38.469 -23.594 1 95.94 87 ALA A O 1
ATOM 705 N N . ASN A 1 88 ? -14.312 -37.219 -21.797 1 96 88 ASN A N 1
ATOM 706 C CA . ASN A 1 88 ? -14.195 -36 -22.594 1 96 88 ASN A CA 1
ATOM 707 C C . ASN A 1 88 ? -12.734 -35.594 -22.797 1 96 88 ASN A C 1
ATOM 709 O O . ASN A 1 88 ? -12.445 -34.562 -23.406 1 96 88 ASN A O 1
ATOM 713 N N . SER A 1 89 ? -11.781 -36.375 -22.281 1 98.06 89 SER A N 1
ATOM 714 C CA . SER A 1 89 ? -10.352 -36.062 -22.359 1 98.06 89 SER A CA 1
ATOM 715 C C . SER A 1 89 ? -10.055 -34.656 -21.844 1 98.06 89 SER A C 1
ATOM 717 O O . SER A 1 89 ? -9.406 -33.875 -22.547 1 98.06 89 SER A O 1
ATOM 719 N N . THR A 1 90 ? -10.539 -34.406 -20.719 1 98.5 90 THR A N 1
ATOM 720 C CA . THR A 1 90 ? -10.328 -33.094 -20.062 1 98.5 90 THR A CA 1
ATOM 721 C C . THR A 1 90 ? -9.789 -33.281 -18.656 1 98.5 90 THR A C 1
ATOM 723 O O . THR A 1 90 ? -10.141 -34.25 -17.969 1 98.5 90 THR A O 1
ATOM 726 N N . MET A 1 91 ? -8.938 -32.438 -18.219 1 98.81 91 MET A N 1
ATOM 727 C CA . MET A 1 91 ? -8.461 -32.344 -16.844 1 98.81 91 MET A CA 1
ATOM 728 C C . MET A 1 91 ? -8.453 -30.922 -16.328 1 98.81 91 MET A C 1
ATOM 730 O O . MET A 1 91 ? -7.934 -30.016 -17 1 98.81 91 MET A O 1
ATOM 734 N N . LYS A 1 92 ? -9.109 -30.688 -15.234 1 98.75 92 LYS A N 1
ATOM 735 C CA . LYS A 1 92 ? -9.109 -29.391 -14.57 1 98.75 92 LYS A CA 1
ATOM 736 C C . LYS A 1 92 ? -8.344 -29.453 -13.25 1 98.75 92 LYS A C 1
ATOM 738 O O . LYS A 1 92 ? -8.492 -30.406 -12.484 1 98.75 92 LYS A O 1
ATOM 743 N N . THR A 1 93 ? -7.508 -28.453 -13.094 1 98.56 93 THR A N 1
ATOM 744 C CA . THR A 1 93 ? -6.738 -28.406 -11.852 1 98.56 93 THR A CA 1
ATOM 745 C C . THR A 1 93 ? -6.906 -27.062 -11.164 1 98.56 93 THR A C 1
ATOM 747 O O . THR A 1 93 ? -7.207 -26.047 -11.812 1 98.56 93 THR A O 1
ATOM 750 N N . TYR A 1 94 ? -6.812 -27 -9.875 1 98.44 94 TYR A N 1
ATOM 751 C CA . TYR A 1 94 ? -6.852 -25.828 -9.008 1 98.44 94 TYR A CA 1
ATOM 752 C C . TYR A 1 94 ? -5.785 -25.922 -7.926 1 98.44 94 TYR A C 1
ATOM 754 O O . TYR A 1 94 ? -5.617 -26.953 -7.289 1 98.44 94 TYR A O 1
ATOM 762 N N . THR A 1 95 ? -5.016 -24.922 -7.785 1 98.19 95 THR A N 1
ATOM 763 C CA . THR A 1 95 ? -4.066 -24.859 -6.676 1 98.19 95 THR A CA 1
ATOM 764 C C . THR A 1 95 ? -4.191 -23.531 -5.938 1 98.19 95 THR A C 1
ATOM 766 O O . THR A 1 95 ? -4.566 -22.516 -6.527 1 98.19 95 THR A O 1
ATOM 769 N N . ARG A 1 96 ? -3.898 -23.547 -4.723 1 97.62 96 ARG A N 1
ATOM 770 C CA . ARG A 1 96 ? -3.814 -22.328 -3.922 1 97.62 96 ARG A CA 1
ATOM 771 C C . ARG A 1 96 ? -2.922 -22.531 -2.703 1 97.62 96 ARG A C 1
ATOM 773 O O . ARG A 1 96 ? -2.799 -23.656 -2.199 1 97.62 96 ARG A O 1
ATOM 780 N N . ASN A 1 97 ? -2.305 -21.453 -2.279 1 95.5 97 ASN A N 1
ATOM 781 C CA . ASN A 1 97 ? -1.551 -21.547 -1.033 1 95.5 97 ASN A CA 1
ATOM 782 C C . ASN A 1 97 ? -2.475 -21.609 0.179 1 95.5 97 ASN A C 1
ATOM 784 O O . ASN A 1 97 ? -3.535 -20.984 0.19 1 95.5 97 ASN A O 1
ATOM 788 N N . LEU A 1 98 ? -2.041 -22.344 1.135 1 96.19 98 LEU A N 1
ATOM 789 C CA . LEU A 1 98 ? -2.812 -22.5 2.363 1 96.19 98 LEU A CA 1
ATOM 790 C C . LEU A 1 98 ? -2.344 -21.516 3.428 1 96.19 98 LEU A C 1
ATOM 792 O O . LEU A 1 98 ? -3.098 -21.188 4.344 1 96.19 98 LEU A O 1
ATOM 796 N N . ASP A 1 99 ? -1.111 -21.125 3.334 1 91.81 99 ASP A N 1
ATOM 797 C CA . ASP A 1 99 ? -0.521 -20.219 4.316 1 91.81 99 ASP A CA 1
ATOM 798 C C . ASP A 1 99 ? -0.171 -18.875 3.68 1 91.81 99 ASP A C 1
ATOM 800 O O . ASP A 1 99 ? -0.239 -18.719 2.459 1 91.81 99 ASP A O 1
ATOM 804 N N . HIS A 1 100 ? -0.006 -17.859 4.539 1 86.81 100 HIS A N 1
ATOM 805 C CA . HIS A 1 100 ? 0.396 -16.516 4.129 1 86.81 100 HIS A CA 1
ATOM 806 C C . HIS A 1 100 ? -0.693 -15.844 3.301 1 86.81 100 HIS A C 1
ATOM 808 O O . HIS A 1 100 ? -0.399 -14.992 2.453 1 86.81 100 HIS A O 1
ATOM 814 N N . THR A 1 101 ? -1.907 -16.203 3.436 1 89 101 THR A N 1
ATOM 815 C CA . THR A 1 101 ? -3 -15.695 2.609 1 89 101 THR A CA 1
ATOM 816 C C . THR A 1 101 ? -3.371 -14.273 3.008 1 89 101 THR A C 1
ATOM 818 O O . THR A 1 101 ? -4.012 -13.555 2.24 1 89 101 THR A O 1
ATOM 821 N N . GLY A 1 102 ? -3.049 -13.969 4.188 1 80.44 102 GLY A N 1
ATOM 822 C CA . GLY A 1 102 ? -3.252 -12.594 4.594 1 80.44 102 GLY A CA 1
ATOM 823 C C . GLY A 1 102 ? -2.369 -11.609 3.848 1 80.44 102 GLY A C 1
ATOM 824 O O . GLY A 1 102 ? -2.73 -10.445 3.678 1 80.44 102 GLY A O 1
ATOM 825 N N . ILE A 1 103 ? -1.272 -12.086 3.414 1 79.56 103 ILE A N 1
ATOM 826 C CA . ILE A 1 103 ? -0.34 -11.289 2.627 1 79.56 103 ILE A CA 1
ATOM 827 C C . ILE A 1 103 ? -0.694 -11.391 1.145 1 79.56 103 ILE A C 1
ATOM 829 O O . ILE A 1 103 ? -0.929 -10.375 0.482 1 79.56 103 ILE A O 1
ATOM 833 N N . MET A 1 104 ? -0.724 -12.539 0.709 1 86.38 104 MET A N 1
ATOM 834 C CA . MET A 1 104 ? -1.045 -12.781 -0.695 1 86.38 104 MET A CA 1
ATOM 835 C C . MET A 1 104 ? -1.668 -14.164 -0.881 1 86.38 104 MET A C 1
ATOM 837 O O . MET A 1 104 ? -1.103 -15.164 -0.446 1 86.38 104 MET A O 1
ATOM 841 N N . LYS A 1 105 ? -2.811 -14.273 -1.439 1 92.69 105 LYS A N 1
ATOM 842 C CA . LYS A 1 105 ? -3.434 -15.508 -1.902 1 92.69 105 LYS A CA 1
ATOM 843 C C . LYS A 1 105 ? -3.197 -15.719 -3.396 1 92.69 105 LYS A C 1
ATOM 845 O O . LYS A 1 105 ? -3.426 -14.812 -4.199 1 92.69 105 LYS A O 1
ATOM 850 N N . VAL A 1 106 ? -2.656 -16.828 -3.732 1 93.75 106 VAL A N 1
ATOM 851 C CA . VAL A 1 106 ? -2.41 -17.156 -5.129 1 93.75 106 VAL A CA 1
ATOM 852 C C . VAL A 1 106 ? -3.266 -18.359 -5.531 1 93.75 106 VAL A C 1
ATOM 854 O O . VAL A 1 106 ? -3.168 -19.438 -4.926 1 93.75 106 VAL A O 1
ATOM 857 N N . GLU A 1 107 ? -4.105 -18.156 -6.484 1 97.31 107 GLU A N 1
ATOM 858 C CA . GLU A 1 107 ? -4.953 -19.219 -7.035 1 97.31 107 GLU A CA 1
ATOM 859 C C . GLU A 1 107 ? -4.617 -19.484 -8.5 1 97.31 107 GLU A C 1
ATOM 861 O O . GLU A 1 107 ? -4.5 -18.547 -9.297 1 97.31 107 GLU A O 1
ATOM 866 N N . GLU A 1 108 ? -4.457 -20.719 -8.797 1 97.31 108 GLU A N 1
ATOM 867 C CA . GLU A 1 108 ? -4.152 -21.109 -10.172 1 97.31 108 GLU A CA 1
ATOM 868 C C . GLU A 1 108 ? -5.16 -22.125 -10.703 1 97.31 108 GLU A C 1
ATOM 870 O O . GLU A 1 108 ? -5.438 -23.125 -10.055 1 97.31 108 GLU A O 1
ATOM 875 N N . TYR A 1 109 ? -5.711 -21.844 -11.844 1 97.62 109 TYR A N 1
ATOM 876 C CA . TYR A 1 109 ? -6.633 -22.719 -12.555 1 97.62 109 TYR A CA 1
ATOM 877 C C . TYR A 1 109 ? -6.051 -23.156 -13.898 1 97.62 109 TYR A C 1
ATOM 879 O O . TYR A 1 109 ? -5.617 -22.312 -14.695 1 97.62 109 TYR A O 1
ATOM 887 N N . THR A 1 110 ? -6.043 -24.422 -14.102 1 97.81 110 THR A N 1
ATOM 888 C CA . THR A 1 110 ? -5.59 -24.891 -15.398 1 97.81 110 THR A CA 1
ATOM 889 C C . THR A 1 110 ? -6.566 -25.922 -15.977 1 97.81 110 THR A C 1
ATOM 891 O O . THR A 1 110 ? -7.066 -26.781 -15.25 1 97.81 110 THR A O 1
ATOM 894 N N . THR A 1 111 ? -6.852 -25.828 -17.25 1 98.5 111 THR A N 1
ATOM 895 C CA . THR A 1 111 ? -7.66 -26.797 -17.984 1 98.5 111 THR A CA 1
ATOM 896 C C . THR A 1 111 ? -6.863 -27.422 -19.125 1 98.5 111 THR A C 1
ATOM 898 O O . THR A 1 111 ? -6.332 -26.719 -19.984 1 98.5 111 THR A O 1
ATOM 901 N N . TYR A 1 112 ? -6.738 -28.688 -19.078 1 98.56 112 TYR A N 1
ATOM 902 C CA . TYR A 1 112 ? -6.188 -29.469 -20.172 1 98.56 112 TYR A CA 1
ATOM 903 C C . TYR A 1 112 ? -7.301 -30.078 -21.031 1 98.56 112 TYR A C 1
ATOM 905 O O . TYR A 1 112 ? -8.211 -30.719 -20.516 1 98.56 112 TYR A O 1
ATOM 913 N N . GLN A 1 113 ? -7.227 -29.844 -22.266 1 98.62 113 GLN A N 1
ATOM 914 C CA . GLN A 1 113 ? -8.25 -30.344 -23.188 1 98.62 113 GLN A CA 1
ATOM 915 C C . GLN A 1 113 ? -7.629 -30.922 -24.438 1 98.62 113 GLN A C 1
ATOM 917 O O . GLN A 1 113 ? -6.863 -30.25 -25.141 1 98.62 113 GLN A O 1
ATOM 922 N N . PHE A 1 114 ? -8 -32.125 -24.688 1 98.5 114 PHE A N 1
ATOM 923 C CA . PHE A 1 114 ? -7.535 -32.75 -25.922 1 98.5 114 PHE A CA 1
ATOM 924 C C . PHE A 1 114 ? -8.242 -32.156 -27.125 1 98.5 114 PHE A C 1
ATOM 926 O O . PHE A 1 114 ? -9.461 -31.922 -27.094 1 98.5 114 PHE A O 1
ATOM 933 N N . ASP A 1 115 ? -7.523 -31.812 -28.078 1 97.12 115 ASP A N 1
ATOM 934 C CA . ASP A 1 115 ? -8.023 -31.375 -29.375 1 97.12 115 ASP A CA 1
ATOM 935 C C . ASP A 1 115 ? -7.855 -32.469 -30.438 1 97.12 115 ASP A C 1
ATOM 937 O O . ASP A 1 115 ? -6.762 -32.625 -30.984 1 97.12 115 ASP A O 1
ATOM 941 N N . SER A 1 116 ? -8.875 -33.094 -30.828 1 95.69 116 SER A N 1
ATOM 942 C CA . SER A 1 116 ? -8.836 -34.219 -31.75 1 95.69 116 SER A CA 1
ATOM 943 C C . SER A 1 116 ? -8.43 -33.75 -33.156 1 95.69 116 SER A C 1
ATOM 945 O O . SER A 1 116 ? -7.859 -34.531 -33.938 1 95.69 116 SER A O 1
ATOM 947 N N . ALA A 1 117 ? -8.711 -32.562 -33.5 1 96.31 117 ALA A N 1
ATOM 948 C CA . ALA A 1 117 ? -8.383 -32.031 -34.812 1 96.31 117 ALA A CA 1
ATOM 949 C C . ALA A 1 117 ? -6.871 -31.969 -35.031 1 96.31 117 ALA A C 1
ATOM 951 O O . ALA A 1 117 ? -6.367 -32.219 -36.125 1 96.31 117 ALA A O 1
ATOM 952 N N . THR A 1 118 ? -6.148 -31.672 -34 1 96.38 118 THR A N 1
ATOM 953 C CA . THR A 1 118 ? -4.707 -31.469 -34.125 1 96.38 118 THR A CA 1
ATOM 954 C C . THR A 1 118 ? -3.947 -32.562 -33.375 1 96.38 118 THR A C 1
ATOM 956 O O . THR A 1 118 ? -2.715 -32.594 -33.375 1 96.38 118 THR A O 1
ATOM 959 N N . SER A 1 119 ? -4.711 -33.5 -32.688 1 96.62 119 SER A N 1
ATOM 960 C CA . SER A 1 119 ? -4.117 -34.594 -31.906 1 96.62 119 SER A CA 1
ATOM 961 C C . SER A 1 119 ? -3.152 -34.031 -30.859 1 96.62 119 SER A C 1
ATOM 963 O O . SER A 1 119 ? -2.029 -34.5 -30.719 1 96.62 119 SER A O 1
ATOM 965 N N . SER A 1 120 ? -3.518 -32.906 -30.281 1 97.69 120 SER A N 1
ATOM 966 C CA . SER A 1 120 ? -2.73 -32.219 -29.266 1 97.69 120 SER A CA 1
ATOM 967 C C . SER A 1 120 ? -3.582 -31.891 -28.047 1 97.69 120 SER A C 1
ATOM 969 O O . SER A 1 120 ? -4.8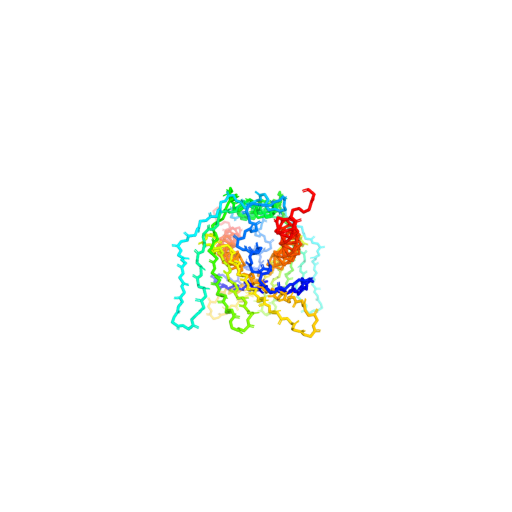09 -31.984 -28.094 1 97.69 120 SER A O 1
ATOM 971 N N . THR A 1 121 ? -2.928 -31.656 -26.984 1 98 121 THR A N 1
ATOM 972 C CA . THR A 1 121 ? -3.621 -31.266 -25.766 1 98 121 THR A CA 1
ATOM 973 C C . THR A 1 121 ? -3.363 -29.797 -25.422 1 98 121 THR A C 1
ATOM 975 O O . THR A 1 121 ? -2.211 -29.375 -25.312 1 98 121 THR A O 1
ATOM 978 N N . ILE A 1 122 ? -4.406 -29.031 -25.234 1 97.75 122 ILE A N 1
ATOM 979 C CA . ILE A 1 122 ? -4.328 -27.609 -24.938 1 97.75 122 ILE A CA 1
ATOM 980 C C . ILE A 1 122 ? -4.41 -27.375 -23.438 1 97.75 122 ILE A C 1
ATOM 982 O O . ILE A 1 122 ? -5.285 -27.938 -22.766 1 97.75 122 ILE A O 1
ATOM 986 N N . ALA A 1 123 ? -3.453 -26.656 -22.953 1 97.5 123 ALA A N 1
ATOM 987 C CA . ALA A 1 123 ? -3.449 -26.281 -21.547 1 97.5 123 ALA A CA 1
ATOM 988 C C . ALA A 1 123 ? -3.711 -24.781 -21.375 1 97.5 123 ALA A C 1
ATOM 990 O O . ALA A 1 123 ? -2.893 -23.953 -21.781 1 97.5 123 ALA A O 1
ATOM 991 N N . ASP A 1 124 ? -4.852 -24.406 -20.766 1 96.69 124 ASP A N 1
ATOM 992 C CA . ASP A 1 124 ? -5.199 -23.031 -20.438 1 96.69 124 ASP A CA 1
ATOM 993 C C . ASP A 1 124 ? -5.031 -22.766 -18.938 1 96.69 124 ASP A C 1
ATOM 995 O O . ASP A 1 124 ? -5.668 -23.422 -18.109 1 96.69 124 ASP A O 1
ATOM 999 N N . SER A 1 125 ? -4.168 -21.859 -18.641 1 95.94 125 SER A N 1
ATOM 1000 C CA . SER A 1 125 ? -3.891 -21.562 -17.25 1 95.94 125 SER A CA 1
ATOM 1001 C C . SER A 1 125 ? -4.285 -20.125 -16.891 1 95.94 125 SER A C 1
ATOM 1003 O O . SER A 1 125 ? -4.117 -19.219 -17.703 1 95.94 125 SER A O 1
ATOM 1005 N N . ARG A 1 126 ? -4.922 -19.938 -15.75 1 95.75 126 ARG A N 1
ATOM 1006 C CA . ARG A 1 126 ? -5.266 -18.656 -15.141 1 95.75 126 ARG A CA 1
ATOM 1007 C C . ARG A 1 126 ? -4.77 -18.578 -13.703 1 95.75 126 ARG A C 1
ATOM 1009 O O . ARG A 1 126 ? -5.004 -19.484 -12.906 1 95.75 126 ARG A O 1
ATOM 1016 N N . VAL A 1 127 ? -4.07 -17.484 -13.445 1 96.06 127 VAL A N 1
ATOM 1017 C CA . VAL A 1 127 ? -3.561 -17.297 -12.094 1 96.06 127 VAL A CA 1
ATOM 1018 C C . VAL A 1 127 ? -4.102 -16 -11.508 1 96.06 127 VAL A C 1
ATOM 1020 O O . VAL A 1 127 ? -4.059 -14.953 -12.164 1 96.06 127 VAL A O 1
ATOM 1023 N N . LYS A 1 128 ? -4.641 -16.078 -10.359 1 95.12 128 LYS A N 1
ATOM 1024 C CA . LYS A 1 128 ? -5.184 -14.938 -9.625 1 95.12 128 LYS A CA 1
ATOM 1025 C C . LYS A 1 128 ? -4.348 -14.633 -8.383 1 95.12 128 LYS A C 1
ATOM 1027 O O . LYS A 1 128 ? -4.18 -15.492 -7.516 1 95.12 128 LYS A O 1
ATOM 1032 N N . PHE A 1 129 ? -3.803 -13.391 -8.305 1 91.06 129 PHE A N 1
ATOM 1033 C CA . PHE A 1 129 ? -3.119 -12.891 -7.117 1 91.06 129 PHE A CA 1
ATOM 1034 C C . PHE A 1 129 ? -4.023 -11.945 -6.332 1 91.06 129 PHE A C 1
ATOM 1036 O O . PHE A 1 129 ? -4.559 -10.984 -6.887 1 91.06 129 PHE A O 1
ATOM 1043 N N . SER A 1 130 ? -4.254 -12.234 -5.102 1 89.25 130 SER A N 1
ATOM 1044 C CA . SER A 1 130 ? -5.008 -11.359 -4.211 1 89.25 130 SER A CA 1
ATOM 1045 C C . SER A 1 130 ? -4.152 -10.906 -3.031 1 89.25 130 SER A C 1
ATOM 1047 O O . SER A 1 130 ? -3.826 -11.703 -2.148 1 89.25 130 SER A O 1
ATOM 1049 N N . SER A 1 131 ? -3.783 -9.648 -3.045 1 80.31 131 SER A N 1
ATOM 1050 C CA . SER A 1 131 ? -2.922 -9.141 -1.98 1 80.31 131 SER A CA 1
ATOM 1051 C C . SER A 1 131 ? -3.711 -8.305 -0.982 1 80.31 131 SER A C 1
ATOM 1053 O O . SER A 1 131 ? -4.523 -7.465 -1.374 1 80.31 131 SER A O 1
ATOM 1055 N N . GLY A 1 132 ? -3.525 -8.531 0.293 1 72.75 132 GLY A N 1
ATOM 1056 C CA . GLY A 1 132 ? -4.062 -7.707 1.363 1 72.75 132 GLY A CA 1
ATOM 1057 C C . GLY A 1 132 ? -3.096 -6.641 1.84 1 72.75 132 GLY A C 1
ATOM 1058 O O . GLY A 1 132 ? -3.412 -5.871 2.748 1 72.75 132 GLY A O 1
ATOM 1059 N N . PHE A 1 133 ? -1.991 -6.555 1.246 1 66.38 133 PHE A N 1
ATOM 1060 C CA . PHE A 1 133 ? -0.929 -5.656 1.684 1 66.38 133 PHE A CA 1
ATOM 1061 C C . PHE A 1 133 ? -1.382 -4.203 1.609 1 66.38 133 PHE A C 1
ATOM 1063 O O . PHE A 1 133 ? -1.123 -3.42 2.525 1 66.38 133 PHE A O 1
ATOM 1070 N N . ASN A 1 134 ? -2.064 -3.877 0.647 1 64.31 134 ASN A N 1
ATOM 1071 C CA . ASN A 1 134 ? -2.484 -2.496 0.43 1 64.31 134 ASN A CA 1
ATOM 1072 C C . ASN A 1 134 ? -3.408 -2.01 1.543 1 64.31 134 ASN A C 1
ATOM 1074 O O . ASN A 1 134 ? -3.297 -0.868 1.993 1 64.31 134 ASN A O 1
ATOM 1078 N N . MET A 1 135 ? -4.141 -2.955 2.006 1 60.81 135 MET A N 1
ATOM 1079 C CA . MET A 1 135 ? -5.09 -2.566 3.045 1 60.81 135 MET A CA 1
ATOM 1080 C C . MET A 1 135 ? -4.371 -2.312 4.367 1 60.81 135 MET A C 1
ATOM 1082 O O . MET A 1 135 ? -4.684 -1.354 5.074 1 60.81 135 MET A O 1
ATOM 1086 N N . GLY A 1 136 ? -3.404 -3.127 4.562 1 68.06 136 GLY A N 1
ATOM 1087 C CA . GLY A 1 136 ? -2.672 -2.963 5.809 1 68.06 136 GLY A CA 1
ATOM 1088 C C . GLY A 1 136 ? -1.871 -1.676 5.863 1 68.06 136 GLY A C 1
ATOM 1089 O O . GLY A 1 136 ? -1.914 -0.953 6.863 1 68.06 136 GLY A O 1
ATOM 1090 N N . ILE A 1 137 ? -1.366 -1.364 4.855 1 71.75 137 ILE A N 1
ATOM 1091 C CA . ILE A 1 137 ? -0.544 -0.161 4.785 1 71.75 137 ILE A CA 1
ATOM 1092 C C . ILE A 1 137 ? -1.437 1.076 4.832 1 71.75 137 ILE A C 1
ATOM 1094 O O . ILE A 1 137 ? -1.123 2.049 5.52 1 71.75 137 ILE A O 1
ATOM 1098 N N . LYS A 1 138 ? -2.518 1.011 4.098 1 76.25 138 LYS A N 1
ATOM 1099 C CA . LYS A 1 138 ? -3.463 2.123 4.117 1 76.25 138 LYS A CA 1
ATOM 1100 C C . LYS A 1 138 ? -3.9 2.451 5.539 1 76.25 138 LYS A C 1
ATOM 1102 O O . LYS A 1 138 ? -3.922 3.617 5.938 1 76.25 138 LYS A O 1
ATOM 1107 N N . SER A 1 139 ? -4.195 1.332 6.227 1 79.19 139 SER A N 1
ATOM 1108 C CA . SER A 1 139 ? -4.652 1.517 7.598 1 79.19 139 SER A CA 1
ATOM 1109 C C . SER A 1 139 ? -3.559 2.119 8.469 1 79.19 139 SER A C 1
ATOM 1111 O O . SER A 1 139 ? -3.832 2.969 9.32 1 79.19 139 SER A O 1
ATOM 1113 N N . LYS A 1 140 ? -2.377 1.686 8.242 1 79.56 140 LYS A N 1
ATOM 1114 C CA . LYS A 1 140 ? -1.252 2.199 9.023 1 79.56 140 LYS A CA 1
ATOM 1115 C C . LYS A 1 140 ? -1.006 3.676 8.719 1 79.56 140 LYS A C 1
ATOM 1117 O O . LYS A 1 140 ? -0.76 4.465 9.633 1 79.56 140 LYS A O 1
ATOM 1122 N N . VAL A 1 141 ? -1.121 4.078 7.52 1 81.81 141 VAL A N 1
ATOM 1123 C CA . VAL A 1 141 ? -0.935 5.465 7.117 1 81.81 141 VAL A CA 1
ATOM 1124 C C . VAL A 1 141 ? -2.045 6.332 7.707 1 81.81 141 VAL A C 1
ATOM 1126 O O . VAL A 1 141 ? -1.786 7.43 8.211 1 81.81 141 VAL A O 1
ATOM 1129 N N . GLU A 1 142 ? -3.191 5.805 7.699 1 86.31 142 GLU A N 1
ATOM 1130 C CA . GLU A 1 142 ? -4.332 6.527 8.25 1 86.31 142 GLU A CA 1
ATOM 1131 C C . GLU A 1 142 ? -4.172 6.75 9.75 1 86.31 142 GLU A C 1
ATOM 1133 O O . GLU A 1 142 ? -4.41 7.855 10.25 1 86.31 142 GLU A O 1
ATOM 1138 N N . ASP A 1 143 ? -3.773 5.684 10.391 1 86.88 143 ASP A N 1
ATOM 1139 C CA . ASP A 1 143 ? -3.57 5.789 11.836 1 86.88 143 ASP A CA 1
ATOM 1140 C C . ASP A 1 143 ? -2.449 6.773 12.156 1 86.88 143 ASP A C 1
ATOM 1142 O O . ASP A 1 143 ? -2.586 7.598 13.062 1 86.88 143 ASP A O 1
ATOM 1146 N N . TRP A 1 144 ? -1.441 6.703 11.438 1 87.69 144 TRP A N 1
ATOM 1147 C CA . TRP A 1 144 ? -0.312 7.602 11.641 1 87.69 144 TRP A CA 1
ATOM 1148 C C . TRP A 1 144 ? -0.715 9.047 11.367 1 87.69 144 TRP A C 1
ATOM 1150 O O . TRP A 1 144 ? -0.383 9.945 12.148 1 87.69 144 TRP A O 1
ATOM 1160 N N . SER A 1 145 ? -1.336 9.305 10.289 1 89 145 SER A N 1
ATOM 1161 C CA . SER A 1 145 ? -1.728 10.664 9.93 1 89 145 SER A CA 1
ATOM 1162 C C . SER A 1 145 ? -2.629 11.281 10.992 1 89 145 SER A C 1
ATOM 1164 O O . SER A 1 145 ? -2.496 12.461 11.32 1 89 145 SER A O 1
ATOM 1166 N N . ARG A 1 146 ? -3.531 10.477 11.508 1 90.94 146 ARG A N 1
ATOM 1167 C CA . ARG A 1 146 ? -4.438 10.953 12.547 1 90.94 146 ARG A CA 1
ATOM 1168 C C . ARG A 1 146 ? -3.668 11.336 13.812 1 90.94 146 ARG A C 1
ATOM 1170 O O . ARG A 1 146 ? -3.898 12.398 14.383 1 90.94 146 ARG A O 1
ATOM 1177 N N . THR A 1 147 ? -2.803 10.438 14.188 1 90.25 147 THR A N 1
ATOM 1178 C CA . THR A 1 147 ? -2.008 10.68 15.383 1 90.25 147 THR A CA 1
ATOM 1179 C C . THR A 1 147 ? -1.153 11.938 15.219 1 90.25 147 THR A C 1
ATOM 1181 O O . THR A 1 147 ? -1.102 12.773 16.125 1 90.25 147 THR A O 1
ATOM 1184 N N . LYS A 1 148 ? -0.546 12.031 14.125 1 89.81 148 LYS A N 1
ATOM 1185 C CA . LYS A 1 148 ? 0.307 13.18 13.844 1 89.81 148 LYS A CA 1
ATOM 1186 C C . LYS A 1 148 ? -0.502 14.469 13.828 1 89.81 148 LYS A C 1
ATOM 1188 O O . LYS A 1 148 ? -0.063 15.492 14.359 1 89.81 148 LYS A O 1
ATOM 1193 N N . PHE A 1 149 ? -1.645 14.398 13.227 1 91.19 149 PHE A N 1
ATOM 1194 C CA . PHE A 1 149 ? -2.52 15.57 13.188 1 91.19 149 PHE A CA 1
ATOM 1195 C C . PHE A 1 149 ? -2.885 16.016 14.594 1 91.19 149 PHE A C 1
ATOM 1197 O O . PHE A 1 149 ? -2.744 17.188 14.938 1 91.19 149 PHE A O 1
ATOM 1204 N N . ASP A 1 150 ? -3.281 15.039 15.352 1 90.88 150 ASP A N 1
ATOM 1205 C CA . ASP A 1 150 ? -3.697 15.352 16.719 1 90.88 150 ASP A CA 1
ATOM 1206 C C . ASP A 1 150 ? -2.547 15.953 17.516 1 90.88 150 ASP A C 1
ATOM 1208 O O . ASP A 1 150 ? -2.73 16.938 18.234 1 90.88 150 ASP A O 1
ATOM 1212 N N . GLU A 1 151 ? -1.366 15.359 17.406 1 92 151 GLU A N 1
ATOM 1213 C CA . GLU A 1 151 ? -0.184 15.852 18.094 1 92 151 GLU A CA 1
ATOM 1214 C C . GLU A 1 151 ? 0.167 17.266 17.656 1 92 151 GLU A C 1
ATOM 1216 O O . GLU A 1 151 ? 0.441 18.141 18.484 1 92 151 GLU A O 1
ATOM 1221 N N . ASN A 1 152 ? 0.123 17.516 16.344 1 91.81 152 ASN A N 1
ATOM 1222 C CA . ASN A 1 152 ? 0.495 18.812 15.805 1 91.81 152 ASN A CA 1
ATOM 1223 C C . ASN A 1 152 ? -0.49 19.906 16.219 1 91.81 152 ASN A C 1
ATOM 1225 O O . ASN A 1 152 ? -0.089 21.031 16.516 1 91.81 152 ASN A O 1
ATOM 1229 N N . VAL A 1 153 ? -1.723 19.547 16.172 1 90.19 153 VAL A N 1
ATOM 1230 C CA . VAL A 1 153 ? -2.752 20.484 16.594 1 90.19 153 VAL A CA 1
ATOM 1231 C C . VAL A 1 153 ? -2.525 20.891 18.047 1 90.19 153 VAL A C 1
ATOM 1233 O O . VAL A 1 153 ? -2.57 22.062 18.391 1 90.19 153 VAL A O 1
ATOM 1236 N N . LYS A 1 154 ? -2.277 19.906 18.875 1 92.31 154 LYS A N 1
ATOM 1237 C CA . LYS A 1 154 ? -2.047 20.156 20.297 1 92.31 154 LYS A CA 1
ATOM 1238 C C . LYS A 1 154 ? -0.826 21.047 20.5 1 92.31 154 LYS A C 1
ATOM 1240 O O . LYS A 1 154 ? -0.897 22.047 21.219 1 92.31 154 LYS A O 1
ATOM 1245 N N . LYS A 1 155 ? 0.257 20.75 19.875 1 93.88 155 LYS A N 1
ATOM 1246 C CA . LYS A 1 155 ? 1.489 21.516 20 1 93.88 155 LYS A CA 1
ATOM 1247 C C . LYS A 1 155 ? 1.298 22.953 19.516 1 93.88 155 LYS A C 1
ATOM 1249 O O . LYS A 1 155 ? 1.788 23.906 20.125 1 93.88 155 LYS A O 1
ATOM 1254 N N . SER A 1 156 ? 0.637 23.047 18.391 1 93.62 156 SER A N 1
ATOM 1255 C CA . SER A 1 156 ? 0.391 24.359 17.812 1 93.62 156 SER A CA 1
ATOM 1256 C C . SER A 1 156 ? -0.432 25.234 18.75 1 93.62 156 SER A C 1
ATOM 1258 O O . SER A 1 156 ? -0.109 26.406 18.969 1 93.62 156 SER A O 1
ATOM 1260 N N . ARG A 1 157 ? -1.439 24.656 19.328 1 92.19 157 ARG A N 1
ATOM 1261 C CA . ARG A 1 157 ? -2.303 25.375 20.266 1 92.19 157 ARG A CA 1
ATOM 1262 C C . ARG A 1 157 ? -1.523 25.812 21.5 1 92.19 157 ARG A C 1
ATOM 1264 O O . ARG A 1 157 ? -1.628 26.969 21.938 1 92.19 157 ARG A O 1
ATOM 1271 N N . MET A 1 158 ? -0.753 24.906 22.016 1 94.88 158 MET A N 1
ATOM 1272 C CA . MET A 1 158 ? 0.03 25.219 23.203 1 94.88 158 MET A CA 1
ATOM 1273 C C . MET A 1 158 ? 1.094 26.266 22.906 1 94.88 158 MET A C 1
ATOM 1275 O O . MET A 1 158 ? 1.344 27.156 23.719 1 94.88 158 MET A O 1
ATOM 1279 N N . GLY A 1 159 ? 1.706 26.141 21.812 1 96 159 GLY A N 1
ATOM 1280 C CA . GLY A 1 159 ? 2.676 27.141 21.391 1 96 159 GLY A CA 1
ATOM 1281 C C . GLY A 1 159 ? 2.08 28.531 21.266 1 96 159 GLY A C 1
ATO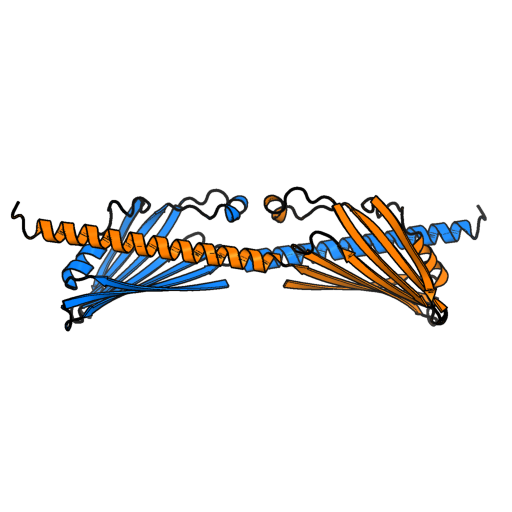M 1282 O O . GLY A 1 159 ? 2.645 29.516 21.766 1 96 159 GLY A O 1
ATOM 1283 N N . MET A 1 160 ? 0.956 28.625 20.625 1 96.12 160 MET A N 1
ATOM 1284 C CA . MET A 1 160 ? 0.268 29.891 20.453 1 96.12 160 MET A CA 1
ATOM 1285 C C . MET A 1 160 ? -0.12 30.484 21.812 1 96.12 160 MET A C 1
ATOM 1287 O O . MET A 1 160 ? 0.082 31.688 22.047 1 96.12 160 MET A O 1
ATOM 1291 N N . ALA A 1 161 ? -0.694 29.641 22.641 1 94.25 161 ALA A N 1
ATOM 1292 C CA . ALA A 1 161 ? -1.099 30.094 23.969 1 94.25 161 ALA A CA 1
ATOM 1293 C C . ALA A 1 161 ? 0.097 30.625 24.75 1 94.25 161 ALA A C 1
ATOM 1295 O O . ALA A 1 161 ? -0.006 31.641 25.438 1 94.25 161 ALA A O 1
ATOM 1296 N N . PHE A 1 162 ? 1.192 29.969 24.641 1 96.06 162 PHE A N 1
ATOM 1297 C CA . PHE A 1 162 ? 2.424 30.359 25.312 1 96.06 162 PHE A CA 1
ATOM 1298 C C . PHE A 1 162 ? 2.859 31.766 24.875 1 96.06 162 PHE A C 1
ATOM 1300 O O . PHE A 1 162 ? 3.164 32.625 25.703 1 96.06 162 PHE A O 1
ATOM 1307 N N . VAL A 1 163 ? 2.861 31.984 23.625 1 96.19 163 VAL A N 1
ATOM 1308 C CA . VAL A 1 163 ? 3.338 33.25 23.062 1 96.19 163 VAL A CA 1
ATOM 1309 C C . VAL A 1 163 ? 2.344 34.375 23.391 1 96.19 163 VAL A C 1
ATOM 1311 O O . VAL A 1 163 ? 2.744 35.5 23.688 1 96.19 163 VAL A O 1
ATOM 1314 N N . ILE A 1 164 ? 1.053 34.031 23.312 1 95.38 164 ILE A N 1
ATOM 1315 C CA . ILE A 1 164 ? 0.031 35 23.656 1 95.38 164 ILE A CA 1
ATOM 1316 C C . ILE A 1 164 ? 0.225 35.469 25.094 1 95.38 164 ILE A C 1
ATOM 1318 O O . ILE A 1 164 ? 0.179 36.688 25.375 1 95.38 164 ILE A O 1
ATOM 1322 N N . GLN A 1 165 ? 0.48 34.562 25.938 1 94.62 165 GLN A N 1
ATOM 1323 C CA . GLN A 1 165 ? 0.708 34.875 27.344 1 94.62 165 GLN A CA 1
ATOM 1324 C C . GLN A 1 165 ? 1.951 35.75 27.531 1 94.62 165 GLN A C 1
ATOM 1326 O O . GLN A 1 165 ? 1.94 36.719 28.297 1 94.62 165 GLN A O 1
ATOM 1331 N N . LYS A 1 166 ? 2.959 35.438 26.844 1 94.38 166 LYS A N 1
ATOM 1332 C CA . LYS A 1 166 ? 4.203 36.188 26.906 1 94.38 166 LYS A CA 1
ATOM 1333 C C . LYS A 1 166 ? 4.004 37.625 26.422 1 94.38 166 LYS A C 1
ATOM 1335 O O . LYS A 1 166 ? 4.547 38.562 27 1 94.38 166 LYS A O 1
ATOM 1340 N N . LEU A 1 167 ? 3.311 37.75 25.328 1 91.5 167 LEU A N 1
ATOM 1341 C CA . LEU A 1 167 ? 3.033 39.062 24.766 1 91.5 167 LEU A CA 1
ATOM 1342 C C . LEU A 1 167 ? 2.176 39.906 25.719 1 91.5 167 LEU A C 1
ATOM 1344 O O . LEU A 1 167 ? 2.375 41.125 25.844 1 91.5 167 LEU A O 1
ATOM 1348 N N . GLU A 1 168 ? 1.196 39.281 26.359 1 90.62 168 GLU A N 1
ATOM 1349 C CA . GLU A 1 168 ? 0.343 39.969 27.328 1 90.62 168 GLU A CA 1
ATOM 1350 C C . GLU A 1 168 ? 1.146 40.438 28.547 1 90.62 168 GLU A C 1
ATOM 1352 O O . GLU A 1 168 ? 0.918 41.531 29.047 1 90.62 168 GLU A O 1
ATOM 1357 N N . GLU A 1 169 ? 2.051 39.625 28.938 1 90.06 169 GLU A N 1
ATOM 1358 C CA . GLU A 1 169 ? 2.908 40 30.062 1 90.06 169 GLU A CA 1
ATOM 1359 C C . GLU A 1 169 ? 3.826 41.156 29.719 1 90.06 169 GLU A C 1
ATOM 1361 O O . GLU A 1 169 ? 4.109 42 30.562 1 90.06 169 GLU A O 1
ATOM 1366 N N . ALA A 1 170 ? 4.316 41.188 28.516 1 87.62 170 ALA A N 1
ATOM 1367 C CA . ALA A 1 170 ? 5.203 42.25 28.062 1 87.62 170 ALA A CA 1
ATOM 1368 C C . ALA A 1 170 ? 4.461 43.562 27.953 1 87.62 170 ALA A C 1
ATOM 1370 O O . ALA A 1 170 ? 5.051 44.625 28.141 1 87.62 170 ALA A O 1
ATOM 1371 N N . ARG A 1 171 ? 3.26 43.594 27.562 1 84.5 171 ARG A N 1
ATOM 1372 C CA . ARG A 1 171 ? 2.443 44.781 27.422 1 84.5 171 ARG A CA 1
ATOM 1373 C C . ARG A 1 171 ? 2.068 45.375 28.797 1 84.5 171 ARG A C 1
ATOM 1375 O O . ARG A 1 171 ? 1.913 46.562 28.938 1 84.5 171 ARG A O 1
ATOM 1382 N N . ASN A 1 172 ? 1.892 44.562 29.766 1 79.25 172 ASN A N 1
ATOM 1383 C CA . ASN A 1 172 ? 1.576 44.969 31.125 1 79.25 172 ASN A CA 1
ATOM 1384 C C . ASN A 1 172 ? 2.65 44.531 32.125 1 79.25 172 ASN A C 1
ATOM 1386 O O . ASN A 1 172 ? 2.459 43.562 32.844 1 79.25 172 ASN A O 1
ATOM 1390 N N . PRO A 1 173 ? 3.895 45.312 31.969 1 66.06 173 PRO A N 1
ATOM 1391 C CA . PRO A 1 173 ? 4.973 44.906 32.875 1 66.06 173 PRO A CA 1
ATOM 1392 C C . PRO A 1 173 ? 4.617 45.094 34.344 1 66.06 173 PRO A C 1
ATOM 1394 O O . PRO A 1 173 ? 4.516 46.219 34.812 1 66.06 173 PRO A O 1
ATOM 1397 N N . GLN A 1 174 ? 3.516 45.062 34.781 1 52.22 174 GLN A N 1
ATOM 1398 C CA . GLN A 1 174 ? 3.398 45.344 36.188 1 52.22 174 GLN A CA 1
ATOM 1399 C C . GLN A 1 174 ? 4.41 44.562 37 1 52.22 174 GLN A C 1
ATOM 1401 O O . GLN A 1 174 ? 4.805 44.969 38.094 1 52.22 174 GLN A O 1
ATOM 1406 N N . PHE A 1 175 ? 4.672 43.219 36.75 1 40.5 175 PHE A N 1
ATOM 1407 C CA . PHE A 1 175 ? 5.641 42.781 37.75 1 40.5 175 PHE A CA 1
ATOM 1408 C C . PHE A 1 175 ? 7.066 43 37.25 1 40.5 175 PHE A C 1
ATOM 1410 O O . PHE A 1 175 ? 7.32 43 36.062 1 40.5 175 PHE A O 1
ATOM 1417 N N . MET B 1 1 ? -3.441 7.918 -2.143 1 78.56 1 MET B N 1
ATOM 1418 C CA . MET B 1 1 ? -4.449 7.977 -1.087 1 78.56 1 MET B CA 1
ATOM 1419 C C . MET B 1 1 ? -4.496 9.359 -0.455 1 78.56 1 MET B C 1
ATOM 1421 O O . MET B 1 1 ? -3.459 10 -0.27 1 78.56 1 MET B O 1
ATOM 1425 N N . VAL B 1 2 ? -5.742 9.852 -0.178 1 81.62 2 VAL B N 1
ATOM 1426 C CA . VAL B 1 2 ? -5.895 11.18 0.399 1 81.62 2 VAL B CA 1
ATOM 1427 C C . VAL B 1 2 ? -6.656 11.094 1.72 1 81.62 2 VAL B C 1
ATOM 1429 O O . VAL B 1 2 ? -7.684 10.414 1.805 1 81.62 2 VAL B O 1
ATOM 1432 N N . LEU B 1 3 ? -6.016 11.633 2.73 1 86.38 3 LEU B N 1
ATOM 1433 C CA . LEU B 1 3 ? -6.637 11.703 4.047 1 86.38 3 LEU B CA 1
ATOM 1434 C C . LEU B 1 3 ? -6.848 13.156 4.469 1 86.38 3 LEU B C 1
ATOM 1436 O O . LEU B 1 3 ? -5.988 14.008 4.223 1 86.38 3 LEU B O 1
ATOM 1440 N N . LEU B 1 4 ? -8.008 13.461 5.039 1 92 4 LEU B N 1
ATOM 1441 C CA . LEU B 1 4 ? -8.336 14.812 5.473 1 92 4 LEU B CA 1
ATOM 1442 C C . LEU B 1 4 ? -8.688 14.844 6.957 1 92 4 LEU B C 1
ATOM 1444 O O . LEU B 1 4 ? -9.445 14 7.434 1 92 4 LEU B O 1
ATOM 1448 N N . HIS B 1 5 ? -8.094 15.75 7.656 1 93.88 5 HIS B N 1
ATOM 1449 C CA . HIS B 1 5 ? -8.383 15.969 9.07 1 93.88 5 HIS B CA 1
ATOM 1450 C C . HIS B 1 5 ? -8.734 17.438 9.336 1 93.88 5 HIS B C 1
ATOM 1452 O O . HIS B 1 5 ? -8.195 18.328 8.688 1 93.88 5 HIS B O 1
ATOM 1458 N N . LYS B 1 6 ? -9.688 17.656 10.305 1 94.25 6 LYS B N 1
ATOM 1459 C CA . LYS B 1 6 ? -10.102 19.016 10.633 1 94.25 6 LYS B CA 1
ATOM 1460 C C . LYS B 1 6 ? -10.117 19.234 12.148 1 94.25 6 LYS B C 1
ATOM 1462 O O . LYS B 1 6 ? -10.336 18.297 12.914 1 94.25 6 LYS B O 1
ATOM 1467 N N . SER B 1 7 ? -9.844 20.422 12.523 1 93.69 7 SER B N 1
ATOM 1468 C CA . SER B 1 7 ? -9.922 20.812 13.922 1 93.69 7 SER B CA 1
ATOM 1469 C C . SER B 1 7 ? -10.289 22.281 14.062 1 93.69 7 SER B C 1
ATOM 1471 O O . SER B 1 7 ? -10.031 23.078 13.156 1 93.69 7 SER B O 1
ATOM 1473 N N . THR B 1 8 ? -10.977 22.609 15.125 1 95.44 8 THR B N 1
ATOM 1474 C CA . THR B 1 8 ? -11.312 23.984 15.461 1 95.44 8 THR B CA 1
ATOM 1475 C C . THR B 1 8 ? -10.883 24.328 16.891 1 95.44 8 THR B C 1
ATOM 1477 O O . THR B 1 8 ? -11.047 23.516 17.797 1 95.44 8 THR B O 1
ATOM 1480 N N . HIS B 1 9 ? -10.312 25.469 17.016 1 95.56 9 HIS B N 1
ATOM 1481 C CA . HIS B 1 9 ? -9.906 25.953 18.328 1 95.56 9 HIS B CA 1
ATOM 1482 C C . HIS B 1 9 ? -10.312 27.422 18.516 1 95.56 9 HIS B C 1
ATOM 1484 O O . HIS B 1 9 ? -10.281 28.203 17.562 1 95.56 9 HIS B O 1
ATOM 1490 N N . ILE B 1 10 ? -10.625 27.719 19.719 1 96.06 10 ILE B N 1
ATOM 1491 C CA . ILE B 1 10 ? -11 29.094 20.047 1 96.06 10 ILE B CA 1
ATOM 1492 C C . ILE B 1 10 ? -9.969 29.703 21 1 96.06 10 ILE B C 1
ATOM 1494 O O . ILE B 1 10 ? -9.758 29.188 22.094 1 96.06 10 ILE B O 1
ATOM 1498 N N . PHE B 1 11 ? -9.297 30.719 20.578 1 96.62 11 PHE B N 1
ATOM 1499 C CA . PHE B 1 11 ? -8.43 31.516 21.438 1 96.62 11 PHE B CA 1
ATOM 1500 C C . PHE B 1 11 ? -9.234 32.625 22.141 1 96.62 11 PHE B C 1
ATOM 1502 O O . PHE B 1 11 ? -9.844 33.469 21.469 1 96.62 11 PHE B O 1
ATOM 1509 N N . PRO B 1 12 ? -9.227 32.656 23.438 1 95.31 12 PRO B N 1
ATOM 1510 C CA . PRO B 1 12 ? -10.016 33.656 24.156 1 95.31 12 PRO B CA 1
ATOM 1511 C C . PRO B 1 12 ? -9.336 35.031 24.203 1 95.31 12 PRO B C 1
ATOM 1513 O O . PRO B 1 12 ? -9.18 35.625 25.281 1 95.31 12 PRO B O 1
ATOM 1516 N N . THR B 1 13 ? -8.852 35.531 23.141 1 95.81 13 THR B N 1
ATOM 1517 C CA . THR B 1 13 ? -8.195 36.844 23.016 1 95.81 13 THR B CA 1
ATOM 1518 C C . THR B 1 13 ? -8.461 37.438 21.641 1 95.81 13 THR B C 1
ATOM 1520 O O . THR B 1 13 ? -9.055 36.812 20.781 1 95.81 13 THR B O 1
ATOM 1523 N N . ASP B 1 14 ? -8.102 38.656 21.484 1 95.94 14 ASP B N 1
ATOM 1524 C CA . ASP B 1 14 ? -8.453 39.406 20.281 1 95.94 14 ASP B CA 1
ATOM 1525 C C . ASP B 1 14 ? -7.586 39 19.094 1 95.94 14 ASP B C 1
ATOM 1527 O O . ASP B 1 14 ? -6.578 38.312 19.266 1 95.94 14 ASP B O 1
ATOM 1531 N N . PHE B 1 15 ? -7.992 39.375 17.922 1 97.69 15 PHE B N 1
ATOM 1532 C CA . PHE B 1 15 ? -7.348 39.031 16.672 1 97.69 15 PHE B CA 1
ATOM 1533 C C . PHE B 1 15 ? -5.914 39.531 16.625 1 97.69 15 PHE B C 1
ATOM 1535 O O . PHE B 1 15 ? -5.02 38.844 16.125 1 97.69 15 PHE B O 1
ATOM 1542 N N . ALA B 1 16 ? -5.664 40.719 17.078 1 95.62 16 ALA B N 1
ATOM 1543 C CA . ALA B 1 16 ? -4.336 41.344 17.047 1 95.62 16 ALA B CA 1
ATOM 1544 C C . ALA B 1 16 ? -3.332 40.5 17.828 1 95.62 16 ALA B C 1
ATOM 1546 O O . ALA B 1 16 ? -2.213 40.25 17.359 1 95.62 16 ALA B O 1
ATOM 1547 N N . SER B 1 17 ? -3.746 40.062 19.047 1 95.5 17 SER B N 1
ATOM 1548 C CA . SER B 1 17 ? -2.885 39.219 19.875 1 95.5 17 SER B CA 1
ATOM 1549 C C . SER B 1 17 ? -2.582 37.875 19.203 1 95.5 17 SER B C 1
ATOM 1551 O O . SER B 1 17 ? -1.441 37.406 19.219 1 95.5 17 SER B O 1
ATOM 1553 N N . VAL B 1 18 ? -3.609 37.312 18.609 1 97.5 18 VAL B N 1
ATOM 1554 C CA . VAL B 1 18 ? -3.451 36 17.984 1 97.5 18 VAL B CA 1
ATOM 1555 C C . VAL B 1 18 ? -2.543 36.125 16.766 1 97.5 18 VAL B C 1
ATOM 1557 O O . VAL B 1 18 ? -1.647 35.312 16.562 1 97.5 18 VAL B O 1
ATOM 1560 N N . SER B 1 19 ? -2.758 37.125 15.922 1 97.88 19 SER B N 1
ATOM 1561 C CA . SER B 1 19 ? -1.949 37.312 14.719 1 97.88 19 SER B CA 1
ATOM 1562 C C . SER B 1 19 ? -0.489 37.562 15.07 1 97.88 19 SER B C 1
ATOM 1564 O O . SER B 1 19 ? 0.415 37.031 14.438 1 97.88 19 SER B O 1
ATOM 1566 N N . ARG B 1 20 ? -0.31 38.438 16.109 1 96.5 20 ARG B N 1
ATOM 1567 C CA . ARG B 1 20 ? 1.057 38.719 16.547 1 96.5 20 ARG B CA 1
ATOM 1568 C C . ARG B 1 20 ? 1.719 37.438 17.062 1 96.5 20 ARG B C 1
ATOM 1570 O O . ARG B 1 20 ? 2.904 37.188 16.812 1 96.5 20 ARG B O 1
ATOM 1577 N N . ALA B 1 21 ? 0.968 36.688 17.812 1 97.25 21 ALA B N 1
ATOM 1578 C CA . ALA B 1 21 ? 1.492 35.438 18.344 1 97.25 21 ALA B CA 1
ATOM 1579 C C . ALA B 1 21 ? 1.898 34.5 17.203 1 97.25 21 ALA B C 1
ATOM 1581 O O . ALA B 1 21 ? 2.934 33.844 17.281 1 97.25 21 ALA B O 1
ATOM 1582 N N . PHE B 1 22 ? 1.094 34.375 16.156 1 97.75 22 PHE B N 1
ATOM 1583 C CA . PHE B 1 22 ? 1.379 33.531 15.008 1 97.75 22 PHE B CA 1
ATOM 1584 C C . PHE B 1 22 ? 2.76 33.844 14.438 1 97.75 22 PHE B C 1
ATOM 1586 O O . PHE B 1 22 ? 3.543 32.938 14.18 1 97.75 22 PHE B O 1
ATOM 1593 N N . PHE B 1 23 ? 3.104 35.062 14.297 1 97.5 23 PHE B N 1
ATOM 1594 C CA . PHE B 1 23 ? 4.348 35.438 13.641 1 97.5 23 PHE B CA 1
ATOM 1595 C C . PHE B 1 23 ? 5.523 35.344 14.609 1 97.5 23 PHE B C 1
ATOM 1597 O O . PHE B 1 23 ? 6.684 35.375 14.188 1 97.5 23 PHE B O 1
ATOM 1604 N N . ASN B 1 24 ? 5.211 35.219 15.898 1 95.88 24 ASN B N 1
ATOM 1605 C CA . ASN B 1 24 ? 6.273 35.125 16.891 1 95.88 24 ASN B CA 1
ATOM 1606 C C . ASN B 1 24 ? 6.25 33.781 17.594 1 95.88 24 ASN B C 1
ATOM 1608 O O . ASN B 1 24 ? 6.82 33.625 18.688 1 95.88 24 ASN B O 1
ATOM 1612 N N . ARG B 1 25 ? 5.625 32.812 17 1 95.31 25 ARG B N 1
ATOM 1613 C CA . ARG B 1 25 ? 5.328 31.562 17.719 1 95.31 25 ARG B CA 1
ATOM 1614 C C . ARG B 1 25 ? 6.574 30.688 17.828 1 95.31 25 ARG B C 1
ATOM 1616 O O . ARG B 1 25 ? 6.605 29.75 18.609 1 95.31 25 ARG B O 1
ATOM 1623 N N . TYR B 1 26 ? 7.52 31.062 16.984 1 94.81 26 TYR B N 1
ATOM 1624 C CA . TYR B 1 26 ? 8.773 30.328 17.109 1 94.81 26 TYR B CA 1
ATOM 1625 C C . TYR B 1 26 ? 9.891 31.234 17.609 1 94.81 26 TYR B C 1
ATOM 1627 O O . TYR B 1 26 ? 9.984 32.375 17.203 1 94.81 26 TYR B O 1
ATOM 1635 N N . PRO B 1 27 ? 10.812 30.75 18.438 1 92.81 27 PRO B N 1
ATOM 1636 C CA . PRO B 1 27 ? 10.758 29.438 19.094 1 92.81 27 PRO B CA 1
ATOM 1637 C C . PRO B 1 27 ? 9.82 29.422 20.297 1 92.81 27 PRO B C 1
ATOM 1639 O O . PRO B 1 27 ? 9.477 30.484 20.828 1 92.81 27 PRO B O 1
ATOM 1642 N N . ASN B 1 28 ? 9.281 28.406 20.656 1 95.12 28 ASN B N 1
ATOM 1643 C CA . ASN B 1 28 ? 8.547 28.141 21.891 1 95.12 28 ASN B CA 1
ATOM 1644 C C . ASN B 1 28 ? 8.797 26.734 22.406 1 95.12 28 ASN B C 1
ATOM 1646 O O . ASN B 1 28 ? 9.281 25.875 21.672 1 95.12 28 ASN B O 1
ATOM 1650 N N . PRO B 1 29 ? 8.547 26.438 23.641 1 95.75 29 PRO B N 1
ATOM 1651 C CA . PRO B 1 29 ? 8.914 25.141 24.234 1 95.75 29 PRO B CA 1
ATOM 1652 C C . PRO B 1 29 ? 8.141 23.969 23.641 1 95.75 29 PRO B C 1
ATOM 1654 O O . PRO B 1 29 ? 8.531 22.812 23.812 1 95.75 29 PRO B O 1
ATOM 1657 N N . TYR B 1 30 ? 7.105 24.219 22.938 1 95.12 30 TYR B N 1
ATOM 1658 C CA . TYR B 1 30 ? 6.266 23.156 22.406 1 95.12 30 TYR B CA 1
ATOM 1659 C C . TYR B 1 30 ? 6.609 22.859 20.938 1 95.12 30 TYR B C 1
ATOM 1661 O O . TYR B 1 30 ? 5.973 22.031 20.297 1 95.12 30 TYR B O 1
ATOM 1669 N N . SER B 1 31 ? 7.57 23.547 20.375 1 95.19 31 SER B N 1
ATOM 1670 C CA . SER B 1 31 ? 7.93 23.344 18.969 1 95.19 31 SER B CA 1
ATOM 1671 C C . SER B 1 31 ? 9.438 23.203 18.797 1 95.19 31 SER B C 1
ATOM 1673 O O . SER B 1 31 ? 10.031 23.859 17.938 1 95.19 31 SER B O 1
ATOM 1675 N N . PRO B 1 32 ? 10.062 22.375 19.609 1 94.44 32 PRO B N 1
ATOM 1676 C CA . PRO B 1 32 ? 11.508 22.188 19.438 1 94.44 32 PRO B CA 1
ATOM 1677 C C . PRO B 1 32 ? 11.867 21.594 18.094 1 94.44 32 PRO B C 1
ATOM 1679 O O . PRO B 1 32 ? 13.008 21.719 17.625 1 94.44 32 PRO B O 1
ATOM 1682 N N . HIS B 1 33 ? 11 20.984 17.469 1 93.75 33 HIS B N 1
ATOM 1683 C CA . HIS B 1 33 ? 11.234 20.328 16.188 1 93.75 33 HIS B CA 1
ATOM 1684 C C . HIS B 1 33 ? 11.352 21.344 15.062 1 93.75 33 HIS B C 1
ATOM 1686 O O . HIS B 1 33 ? 11.766 21 13.953 1 93.75 33 HIS B O 1
ATOM 1692 N N . VAL B 1 34 ? 10.852 22.547 15.258 1 96.62 34 VAL B N 1
ATOM 1693 C CA . VAL B 1 34 ? 11.07 23.609 14.281 1 96.62 34 VAL B CA 1
ATOM 1694 C C . VAL B 1 34 ? 12.492 24.156 14.422 1 96.62 34 VAL B C 1
ATOM 1696 O O . VAL B 1 34 ? 12.797 24.859 15.383 1 96.62 34 VAL B O 1
ATOM 1699 N N . LEU B 1 35 ? 13.289 23.875 13.484 1 96.62 35 LEU B N 1
ATOM 1700 C CA . LEU B 1 35 ? 14.719 24.125 13.602 1 96.62 35 LEU B CA 1
ATOM 1701 C C . LEU B 1 35 ? 15.07 25.531 13.141 1 96.62 35 LEU B C 1
ATOM 1703 O O . LEU B 1 35 ? 16 26.156 13.656 1 96.62 35 LEU B O 1
ATOM 1707 N N . SER B 1 36 ? 14.414 25.969 12.141 1 96.88 36 SER B N 1
ATOM 1708 C CA . SER B 1 36 ? 14.648 27.312 11.625 1 96.88 36 SER B CA 1
ATOM 1709 C C . SER B 1 36 ? 13.422 27.859 10.906 1 96.88 36 SER B C 1
ATOM 1711 O O . SER B 1 36 ? 12.586 27.094 10.43 1 96.88 36 SER B O 1
ATOM 1713 N N . ILE B 1 37 ? 13.328 29.094 10.891 1 97.06 37 ILE B N 1
ATOM 1714 C CA . ILE B 1 37 ? 12.289 29.828 10.18 1 97.06 37 ILE B CA 1
ATOM 1715 C C . ILE B 1 37 ? 12.898 31.062 9.516 1 97.06 37 ILE B C 1
ATOM 1717 O O . ILE B 1 37 ? 13.648 31.812 10.148 1 97.06 37 ILE B O 1
ATOM 1721 N N . ASP B 1 38 ? 12.625 31.266 8.242 1 97.5 38 ASP B N 1
ATOM 1722 C CA . ASP B 1 38 ? 13.117 32.438 7.496 1 97.5 38 ASP B CA 1
ATOM 1723 C C . ASP B 1 38 ? 11.984 33.094 6.707 1 97.5 38 ASP B C 1
ATOM 1725 O O . ASP B 1 3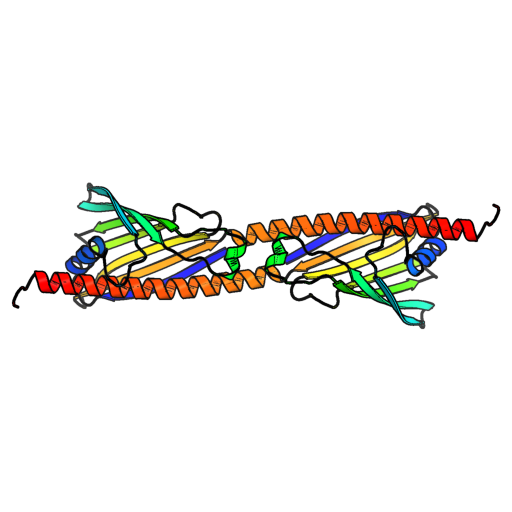8 ? 11.273 32.406 5.953 1 97.5 38 ASP B O 1
ATOM 1729 N N . THR B 1 39 ? 11.875 34.344 6.879 1 98 39 THR B N 1
ATOM 1730 C CA . THR B 1 39 ? 10.914 35.062 6.059 1 98 39 THR B CA 1
ATOM 1731 C C . THR B 1 39 ? 11.484 35.344 4.676 1 98 39 THR B C 1
ATOM 1733 O O . THR B 1 39 ? 12.539 35.969 4.555 1 98 39 THR B O 1
ATOM 1736 N N . ILE B 1 40 ? 10.844 34.875 3.709 1 98.06 40 ILE B N 1
ATOM 1737 C CA . ILE B 1 40 ? 11.289 35.031 2.332 1 98.06 40 ILE B CA 1
ATOM 1738 C C . ILE B 1 40 ? 10.75 36.344 1.755 1 98.06 40 ILE B C 1
ATOM 1740 O O . ILE B 1 40 ? 11.469 37.062 1.049 1 98.06 40 ILE B O 1
ATOM 1744 N N . SER B 1 41 ? 9.555 36.594 2.049 1 98.19 41 SER B N 1
ATOM 1745 C CA . SER B 1 41 ? 8.922 37.844 1.565 1 98.19 41 SER B CA 1
ATOM 1746 C C . SER B 1 41 ? 7.809 38.281 2.504 1 98.19 41 SER B C 1
ATOM 1748 O O . SER B 1 41 ? 7.184 37.469 3.178 1 98.19 41 SER B O 1
ATOM 1750 N N . ARG B 1 42 ? 7.664 39.531 2.586 1 98.12 42 ARG B N 1
ATOM 1751 C CA . ARG B 1 42 ? 6.59 40.156 3.354 1 98.12 42 ARG B CA 1
ATOM 1752 C C . ARG B 1 42 ? 6.219 41.531 2.768 1 98.12 42 ARG B C 1
ATOM 1754 O O . ARG B 1 42 ? 7.078 42.375 2.6 1 98.12 42 ARG B O 1
ATOM 1761 N N . ASN B 1 43 ? 4.957 41.688 2.428 1 98.25 43 ASN B N 1
ATOM 1762 C CA . ASN B 1 43 ? 4.516 42.938 1.856 1 98.25 43 ASN B CA 1
ATOM 1763 C C . ASN B 1 43 ? 3.033 43.188 2.125 1 98.25 43 ASN B C 1
ATOM 1765 O O . ASN B 1 43 ? 2.289 42.25 2.426 1 98.25 43 ASN B O 1
ATOM 1769 N N . VAL B 1 44 ? 2.672 44.375 2.029 1 98.06 44 VAL B N 1
ATOM 1770 C CA . VAL B 1 44 ? 1.263 44.75 2.07 1 98.06 44 VAL B CA 1
ATOM 1771 C C . VAL B 1 44 ? 0.737 44.938 0.648 1 98.06 44 VAL B C 1
ATOM 1773 O O . VAL B 1 44 ? 1.279 45.75 -0.12 1 98.06 44 VAL B O 1
ATOM 1776 N N . ASP B 1 45 ? -0.245 44.25 0.292 1 97.12 45 ASP B N 1
ATOM 1777 C CA . ASP B 1 45 ? -0.73 44.344 -1.082 1 97.12 45 ASP B CA 1
ATOM 1778 C C . ASP B 1 45 ? -1.643 45.531 -1.263 1 97.12 45 ASP B C 1
ATOM 1780 O O . ASP B 1 45 ? -1.838 46.312 -0.329 1 97.12 45 ASP B O 1
ATOM 1784 N N . GLN B 1 46 ? -2.193 45.781 -2.402 1 96.94 46 GLN B N 1
ATOM 1785 C CA . GLN B 1 46 ? -2.969 46.969 -2.756 1 96.94 46 GLN B CA 1
ATOM 1786 C C . GLN B 1 46 ? -4.277 47.031 -1.971 1 96.94 46 GLN B C 1
ATOM 1788 O O . GLN B 1 46 ? -4.832 48.125 -1.757 1 96.94 46 GLN B O 1
ATOM 1793 N N . GLU B 1 47 ? -4.648 45.906 -1.512 1 96.62 47 GLU B N 1
ATOM 1794 C CA . GLU B 1 47 ? -5.906 45.812 -0.772 1 96.62 47 GLU B CA 1
ATOM 1795 C C . GLU B 1 47 ? -5.676 46 0.726 1 96.62 47 GLU B C 1
ATOM 1797 O O . GLU B 1 47 ? -6.629 45.969 1.511 1 96.62 47 GLU B O 1
ATOM 1802 N N . GLY B 1 48 ? -4.445 46.125 1.147 1 97.25 48 GLY B N 1
ATOM 1803 C CA . GLY B 1 48 ? -4.125 46.375 2.547 1 97.25 48 GLY B CA 1
ATOM 1804 C C . GLY B 1 48 ? -3.85 45.094 3.318 1 97.25 48 GLY B C 1
ATOM 1805 O O . GLY B 1 48 ? -3.74 45.125 4.547 1 97.25 48 GLY B O 1
ATOM 1806 N N . ASN B 1 49 ? -3.812 44 2.65 1 98.31 49 ASN B N 1
ATOM 1807 C CA . ASN B 1 49 ? -3.514 42.75 3.305 1 98.31 49 ASN B CA 1
ATOM 1808 C C . ASN B 1 49 ? -2.01 42.531 3.467 1 98.31 49 ASN B C 1
ATOM 1810 O O . ASN B 1 49 ? -1.234 42.875 2.564 1 98.31 49 ASN B O 1
ATOM 1814 N N . LEU B 1 50 ? -1.632 42.031 4.656 1 98.5 50 LEU B N 1
ATOM 1815 C CA . LEU B 1 50 ? -0.242 41.625 4.859 1 98.5 50 LEU B CA 1
ATOM 1816 C C . LEU B 1 50 ? 0.006 40.219 4.328 1 98.5 50 LEU B C 1
ATOM 1818 O O . LEU B 1 50 ? -0.612 39.25 4.789 1 98.5 50 LEU B O 1
ATOM 1822 N N . ARG B 1 51 ? 0.821 40.062 3.305 1 98.62 51 ARG B N 1
ATOM 1823 C CA . ARG B 1 51 ? 1.19 38.781 2.729 1 98.62 51 ARG B CA 1
ATOM 1824 C C . ARG B 1 51 ? 2.611 38.375 3.125 1 98.62 51 ARG B C 1
ATOM 1826 O O . ARG B 1 51 ? 3.551 39.156 2.93 1 98.62 51 ARG B O 1
ATOM 1833 N N . THR B 1 52 ? 2.752 37.25 3.723 1 98.75 52 THR B N 1
ATOM 1834 C CA . THR B 1 52 ? 4.059 36.781 4.188 1 98.75 52 THR B CA 1
ATOM 1835 C C . THR B 1 52 ? 4.34 35.375 3.705 1 98.75 52 THR B C 1
ATOM 1837 O O . THR B 1 52 ? 3.453 34.5 3.729 1 98.75 52 THR B O 1
ATOM 1840 N N . THR B 1 53 ? 5.523 35.094 3.174 1 98.75 53 THR B N 1
ATOM 1841 C CA . THR B 1 53 ? 6.027 33.75 2.836 1 98.75 53 THR B CA 1
ATOM 1842 C C . THR B 1 53 ? 7.238 33.406 3.693 1 98.75 53 THR B C 1
ATOM 1844 O O . THR B 1 53 ? 8.195 34.188 3.768 1 98.75 53 THR B O 1
ATOM 1847 N N . ARG B 1 54 ? 7.129 32.312 4.402 1 98.69 54 ARG B N 1
ATOM 1848 C CA . ARG B 1 54 ? 8.234 31.844 5.242 1 98.69 54 ARG B CA 1
ATOM 1849 C C . ARG B 1 54 ? 8.656 30.422 4.859 1 98.69 54 ARG B C 1
ATOM 1851 O O . ARG B 1 54 ? 7.863 29.672 4.293 1 98.69 54 ARG B O 1
ATOM 1858 N N . LEU B 1 55 ? 9.891 30.156 5.078 1 98.44 55 LEU B N 1
ATOM 1859 C CA . LEU B 1 55 ? 10.477 28.828 4.922 1 98.44 55 LEU B CA 1
ATOM 1860 C C . LEU B 1 55 ? 10.875 28.25 6.277 1 98.44 55 LEU B C 1
ATOM 1862 O O . LEU B 1 55 ? 11.602 28.906 7.035 1 98.44 55 LEU B O 1
ATOM 1866 N N . LEU B 1 56 ? 10.336 27.125 6.621 1 97.88 56 LEU B N 1
ATOM 1867 C CA . LEU B 1 56 ? 10.664 26.453 7.875 1 97.88 56 LEU B CA 1
ATOM 1868 C C . LEU B 1 56 ? 11.414 25.156 7.625 1 97.88 56 LEU B C 1
ATOM 1870 O O . LEU B 1 56 ? 11.18 24.484 6.617 1 97.88 56 LEU B O 1
ATOM 1874 N N . LYS B 1 57 ? 12.352 24.828 8.484 1 97.31 57 LYS B N 1
ATOM 1875 C CA . LYS B 1 57 ? 12.953 23.5 8.57 1 97.31 57 LYS B CA 1
ATOM 1876 C C . LYS B 1 57 ? 12.492 22.781 9.828 1 97.31 57 LYS B C 1
ATOM 1878 O O . LYS B 1 57 ? 12.57 23.312 10.938 1 97.31 57 LYS B O 1
ATOM 1883 N N . LYS B 1 58 ? 11.992 21.641 9.656 1 95.62 58 LYS B N 1
ATOM 1884 C CA . LYS B 1 58 ? 11.484 20.859 10.781 1 95.62 58 LYS B CA 1
ATOM 1885 C C . LYS B 1 58 ? 12.172 19.5 10.859 1 95.62 58 LYS B C 1
ATOM 1887 O O . LYS B 1 58 ? 12.492 18.906 9.836 1 95.62 58 LYS B O 1
ATOM 1892 N N . SER B 1 59 ? 12.336 19.125 12.047 1 92.44 59 SER B N 1
ATOM 1893 C CA . SER B 1 59 ? 12.758 17.734 12.242 1 92.44 59 SER B CA 1
ATOM 1894 C C . SER B 1 59 ? 11.562 16.812 12.453 1 92.44 59 SER B C 1
ATOM 1896 O O . SER B 1 59 ? 10.531 17.234 12.969 1 92.44 59 SER B O 1
ATOM 1898 N N . GLY B 1 60 ? 11.648 15.68 11.82 1 79.56 60 GLY B N 1
ATOM 1899 C CA . GLY B 1 60 ? 10.594 14.711 12.047 1 79.56 60 GLY B CA 1
ATOM 1900 C C . GLY B 1 60 ? 11.031 13.273 11.805 1 79.56 60 GLY B C 1
ATOM 1901 O O . GLY B 1 60 ? 12.094 13.039 11.227 1 79.56 60 GLY B O 1
ATOM 1902 N N . LYS B 1 61 ? 10.227 12.422 12.5 1 70.94 61 LYS B N 1
ATOM 1903 C CA . LYS B 1 61 ? 10.547 11 12.367 1 70.94 61 LYS B CA 1
ATOM 1904 C C . LYS B 1 61 ? 9.469 10.273 11.562 1 70.94 61 LYS B C 1
ATOM 1906 O O . LYS B 1 61 ? 8.273 10.5 11.766 1 70.94 61 LYS B O 1
ATOM 1911 N N . LEU B 1 62 ? 9.844 9.641 10.602 1 75.56 62 LEU B N 1
ATOM 1912 C CA . LEU B 1 62 ? 8.93 8.734 9.914 1 75.56 62 LEU B CA 1
ATOM 1913 C C . LEU B 1 62 ? 8.508 7.594 10.836 1 75.56 62 LEU B C 1
ATOM 1915 O O . LEU B 1 62 ? 9.227 7.246 11.773 1 75.56 62 LEU B O 1
ATOM 1919 N N . PRO B 1 63 ? 7.273 7.16 10.438 1 74.12 63 PRO B N 1
ATOM 1920 C CA . PRO B 1 63 ? 6.887 5.977 11.203 1 74.12 63 PRO B CA 1
ATOM 1921 C C . PRO B 1 63 ? 7.887 4.828 11.062 1 74.12 63 PRO B C 1
ATOM 1923 O O . PRO B 1 63 ? 8.484 4.648 10 1 74.12 63 PRO B O 1
ATOM 1926 N N . THR B 1 64 ? 7.992 4.086 12.039 1 73.69 64 THR B N 1
ATOM 1927 C CA . THR B 1 64 ? 8.977 3.016 12.109 1 73.69 64 THR B CA 1
ATOM 1928 C C . THR B 1 64 ? 8.766 2.012 10.977 1 73.69 64 THR B C 1
ATOM 1930 O O . THR B 1 64 ? 9.734 1.474 10.438 1 73.69 64 THR B O 1
ATOM 1933 N N . TRP B 1 65 ? 7.578 1.786 10.648 1 69.81 65 TRP B N 1
ATOM 1934 C CA . TRP B 1 65 ? 7.281 0.731 9.688 1 69.81 65 TRP B CA 1
ATOM 1935 C C . TRP B 1 65 ? 7.656 1.162 8.273 1 69.81 65 TRP B C 1
ATOM 1937 O O . TRP B 1 65 ? 7.742 0.331 7.367 1 69.81 65 TRP B O 1
ATOM 1947 N N . VAL B 1 66 ? 7.875 2.473 8.078 1 73.38 66 VAL B N 1
ATOM 1948 C CA . VAL B 1 66 ? 8.281 2.977 6.77 1 73.38 66 VAL B CA 1
ATOM 1949 C C . VAL B 1 66 ? 9.805 3.043 6.695 1 73.38 66 VAL B C 1
ATOM 1951 O O . VAL B 1 66 ? 10.375 3.09 5.602 1 73.38 66 VAL B O 1
ATOM 1954 N N . LYS B 1 67 ? 10.461 3.018 7.723 1 70.56 67 LYS B N 1
ATOM 1955 C CA . LYS B 1 67 ? 11.891 3.283 7.836 1 70.56 67 LYS B CA 1
ATOM 1956 C C . LYS B 1 67 ? 12.695 2.346 6.941 1 70.56 67 LYS B C 1
ATOM 1958 O O . LYS B 1 67 ? 13.648 2.773 6.281 1 70.56 67 LYS B O 1
ATOM 1963 N N . PRO B 1 68 ? 12.305 1.182 6.887 1 65.44 68 PRO B N 1
ATOM 1964 C CA . PRO B 1 68 ? 13.117 0.314 6.035 1 65.44 68 PRO B CA 1
ATOM 1965 C C . PRO B 1 68 ? 13.078 0.725 4.566 1 65.44 68 PRO B C 1
ATOM 1967 O O . PRO B 1 68 ? 13.992 0.39 3.803 1 65.44 68 PRO B O 1
ATOM 1970 N N . PHE B 1 69 ? 12.141 1.507 4.27 1 66.25 69 PHE B N 1
ATOM 1971 C CA . PHE B 1 69 ? 11.961 1.854 2.863 1 66.25 69 PHE B CA 1
ATOM 1972 C C . PHE B 1 69 ? 12.508 3.246 2.574 1 66.25 69 PHE B C 1
ATOM 1974 O O . PHE B 1 69 ? 12.844 3.562 1.432 1 66.25 69 PHE B O 1
ATOM 1981 N N . LEU B 1 70 ? 12.352 3.969 3.592 1 66.88 70 LEU B N 1
ATOM 1982 C CA . LEU B 1 70 ? 12.766 5.352 3.385 1 66.88 70 LEU B CA 1
ATOM 1983 C C . LEU B 1 70 ? 13.922 5.723 4.312 1 66.88 70 LEU B C 1
ATOM 1985 O O . LEU B 1 70 ? 13.766 5.715 5.535 1 66.88 70 LEU B O 1
ATOM 1989 N N . ARG B 1 71 ? 15.125 5.488 3.793 1 62.41 71 ARG B N 1
ATOM 1990 C CA . ARG B 1 71 ? 16.344 5.668 4.59 1 62.41 71 ARG B CA 1
ATOM 1991 C C . ARG B 1 71 ? 16.547 7.137 4.934 1 62.41 71 ARG B C 1
ATOM 1993 O O . ARG B 1 71 ? 16.641 7.984 4.039 1 62.41 71 ARG B O 1
ATOM 2000 N N . GLY B 1 72 ? 16.531 7.441 6.238 1 68.94 72 GLY B N 1
ATOM 2001 C CA . GLY B 1 72 ? 17.281 8.555 6.793 1 68.94 72 GLY B CA 1
ATOM 2002 C C . GLY B 1 72 ? 16.547 9.875 6.723 1 68.94 72 GLY B C 1
ATOM 2003 O O . GLY B 1 72 ? 17.156 10.945 6.812 1 68.94 72 GLY B O 1
ATOM 2004 N N . ILE B 1 73 ? 15.297 9.891 6.285 1 76.69 73 ILE B N 1
ATOM 2005 C CA . ILE B 1 73 ? 14.664 11.203 6.215 1 76.69 73 ILE B CA 1
ATOM 2006 C C . ILE B 1 73 ? 14.391 11.719 7.625 1 76.69 73 ILE B C 1
ATOM 2008 O O . ILE B 1 73 ? 13.57 11.156 8.352 1 76.69 73 ILE B O 1
ATOM 2012 N N . THR B 1 74 ? 15.141 12.75 7.992 1 84.38 74 THR B N 1
ATOM 2013 C CA . THR B 1 74 ? 15.023 13.227 9.367 1 84.38 74 THR B CA 1
ATOM 2014 C C . THR B 1 74 ? 14.578 14.68 9.391 1 84.38 74 THR B C 1
ATOM 2016 O O . THR B 1 74 ? 14.305 15.234 10.461 1 84.38 74 THR B O 1
ATOM 2019 N N . GLU B 1 75 ? 14.539 15.266 8.266 1 92.25 75 GLU B N 1
ATOM 2020 C CA . GLU B 1 75 ? 14.148 16.672 8.211 1 92.25 75 GLU B CA 1
ATOM 2021 C C . GLU B 1 75 ? 13.266 16.953 6.996 1 92.25 75 GLU B C 1
ATOM 2023 O O . GLU B 1 75 ? 13.266 16.188 6.031 1 92.25 75 GLU B O 1
ATOM 2028 N N . THR B 1 76 ? 12.516 18.016 7.016 1 93.81 76 THR B N 1
ATOM 2029 C CA . THR B 1 76 ? 11.648 18.422 5.918 1 93.81 76 THR B CA 1
ATOM 2030 C C . THR B 1 76 ? 11.578 19.953 5.832 1 93.81 76 THR B C 1
ATOM 2032 O O . THR B 1 76 ? 11.648 20.641 6.855 1 93.81 76 THR B O 1
ATOM 2035 N N . TRP B 1 77 ? 11.562 20.438 4.633 1 96.88 77 TRP B N 1
ATOM 2036 C CA . TRP B 1 77 ? 11.359 21.859 4.375 1 96.88 77 TRP B CA 1
ATOM 2037 C C . TRP B 1 77 ? 9.883 22.172 4.148 1 96.88 77 TRP B C 1
ATOM 2039 O O . TRP B 1 77 ? 9.219 21.484 3.357 1 96.88 77 TRP B O 1
ATOM 2049 N N . ILE B 1 78 ? 9.461 23.188 4.801 1 97.81 78 ILE B N 1
ATOM 2050 C CA . ILE B 1 78 ? 8.047 23.562 4.719 1 97.81 78 ILE B CA 1
ATOM 2051 C C . ILE B 1 78 ? 7.926 25.016 4.25 1 97.81 78 ILE B C 1
ATOM 2053 O O . ILE B 1 78 ? 8.648 25.891 4.727 1 97.81 78 ILE B O 1
ATOM 2057 N N . ILE B 1 79 ? 7.082 25.266 3.264 1 98.69 79 ILE B N 1
ATOM 2058 C CA . ILE B 1 79 ? 6.723 26.641 2.895 1 98.69 79 ILE B CA 1
ATOM 2059 C C . ILE B 1 79 ? 5.445 27.047 3.619 1 98.69 79 ILE B C 1
ATOM 2061 O O . ILE B 1 79 ? 4.512 26.25 3.742 1 98.69 79 ILE B O 1
ATOM 2065 N N . GLU B 1 80 ? 5.461 28.203 4.148 1 98.69 80 GLU B N 1
ATOM 2066 C CA . GLU B 1 80 ? 4.305 28.781 4.836 1 98.69 80 GLU B CA 1
ATOM 2067 C C . GLU B 1 80 ? 3.881 30.094 4.203 1 98.69 80 GLU B C 1
ATOM 2069 O O . GLU B 1 80 ? 4.699 31 4.051 1 98.69 80 GLU B O 1
ATOM 2074 N N . VAL B 1 81 ? 2.65 30.203 3.84 1 98.81 81 VAL B N 1
ATOM 2075 C CA . VAL B 1 81 ? 2.086 31.438 3.314 1 98.81 81 VAL B CA 1
ATOM 2076 C C . VAL B 1 81 ? 0.946 31.906 4.215 1 98.81 81 VAL B C 1
ATOM 2078 O O . VAL B 1 81 ? 0.134 31.094 4.672 1 98.81 81 VAL B O 1
ATOM 2081 N N . SER B 1 82 ? 0.975 33.125 4.492 1 98.75 82 SER B N 1
ATOM 2082 C CA . SER B 1 82 ? -0.102 33.719 5.297 1 98.75 82 SER B CA 1
ATOM 2083 C C . SER B 1 82 ? -0.608 35 4.695 1 98.75 82 SER B C 1
ATOM 2085 O O . SER B 1 82 ? 0.153 35.75 4.066 1 98.75 82 SER B O 1
ATOM 2087 N N . VAL B 1 83 ? -1.867 35.281 4.82 1 98.81 83 VAL B N 1
ATOM 2088 C CA . VAL B 1 83 ? -2.514 36.531 4.43 1 98.81 83 VAL B CA 1
ATOM 2089 C C . VAL B 1 83 ? -3.34 37.094 5.594 1 98.81 83 VAL B C 1
ATOM 2091 O O . VAL B 1 83 ? -4.285 36.438 6.047 1 98.81 83 VAL B O 1
ATOM 2094 N N . VAL B 1 84 ? -2.957 38.219 6.074 1 98.75 84 VAL B N 1
ATOM 2095 C CA . VAL B 1 84 ? -3.682 38.875 7.156 1 98.75 84 VAL B CA 1
ATOM 2096 C C . VAL B 1 84 ? -4.512 40.031 6.594 1 98.75 84 VAL B C 1
ATOM 2098 O O . VAL B 1 84 ? -3.982 40.906 5.914 1 98.75 84 VAL B O 1
ATOM 2101 N N . ASN B 1 85 ? -5.766 40 6.824 1 98.44 85 ASN B N 1
ATOM 2102 C CA . ASN B 1 85 ? -6.684 41.094 6.496 1 98.44 85 ASN B CA 1
ATOM 2103 C C . ASN B 1 85 ? -7.125 41.844 7.746 1 98.44 85 ASN B C 1
ATOM 2105 O O . ASN B 1 85 ? -8.047 41.406 8.438 1 98.44 85 ASN B O 1
ATOM 2109 N N . PRO B 1 86 ? -6.48 42.938 8.008 1 96.69 86 PRO B N 1
ATOM 2110 C CA . PRO B 1 86 ? -6.82 43.656 9.242 1 96.69 86 PRO B CA 1
ATOM 2111 C C . PRO B 1 86 ? -8.234 44.219 9.219 1 96.69 86 PRO B C 1
ATOM 2113 O O . PRO B 1 86 ? -8.875 44.312 10.266 1 96.69 86 PRO B O 1
ATOM 2116 N N . ALA B 1 87 ? -8.75 44.562 8.07 1 96 87 ALA B N 1
ATOM 2117 C CA . ALA B 1 87 ? -10.078 45.156 7.961 1 96 87 ALA B CA 1
ATOM 2118 C C . ALA B 1 87 ? -11.156 44.188 8.43 1 96 87 ALA B C 1
ATOM 2120 O O . ALA B 1 87 ? -12.102 44.594 9.109 1 96 87 ALA B O 1
ATOM 2121 N N . ASN B 1 88 ? -10.961 42.969 8.117 1 96.06 88 ASN B N 1
ATOM 2122 C CA . ASN B 1 88 ? -11.953 41.938 8.477 1 96.06 88 ASN B CA 1
ATOM 2123 C C . ASN B 1 88 ? -11.484 41.094 9.656 1 96.06 88 ASN B C 1
ATOM 2125 O O . ASN B 1 88 ? -12.172 40.156 10.07 1 96.06 88 ASN B O 1
ATOM 2129 N N . SER B 1 89 ? -10.312 41.375 10.211 1 98.06 89 SER B N 1
ATOM 2130 C CA . SER B 1 89 ? -9.719 40.594 11.305 1 98.06 89 SER B CA 1
ATOM 2131 C C . SER B 1 89 ? -9.68 39.125 10.977 1 98.06 89 SER B C 1
ATOM 2133 O O . SER B 1 89 ? -10.164 38.281 11.758 1 98.06 89 SER B O 1
ATOM 2135 N N . THR B 1 90 ? -9.148 38.812 9.883 1 98.5 90 THR B N 1
ATOM 2136 C CA . THR B 1 90 ? -9 37.438 9.422 1 98.5 90 THR B CA 1
ATOM 2137 C C . THR B 1 90 ? -7.555 37.188 9.008 1 98.5 90 THR B C 1
ATOM 2139 O O . THR B 1 90 ? -6.867 38.062 8.5 1 98.5 90 THR B O 1
ATOM 2142 N N . MET B 1 91 ? -7.074 36 9.242 1 98.81 91 MET B N 1
ATOM 2143 C CA . MET B 1 91 ? -5.781 35.5 8.766 1 98.81 91 MET B CA 1
ATOM 2144 C C . MET B 1 91 ? -5.902 34.094 8.203 1 98.81 91 MET B C 1
ATOM 2146 O O . MET B 1 91 ? -6.469 33.219 8.852 1 98.81 91 MET B O 1
ATOM 2150 N N . LYS B 1 92 ? -5.473 33.906 7 1 98.75 92 LYS B N 1
ATOM 2151 C CA . LYS B 1 92 ? -5.414 32.594 6.363 1 98.75 92 LYS B CA 1
ATOM 2152 C C . LYS B 1 92 ? -3.969 32.156 6.176 1 98.75 92 LYS B C 1
ATOM 2154 O O . LYS B 1 92 ? -3.115 32.938 5.762 1 98.75 92 LYS B O 1
ATOM 2159 N N . THR B 1 93 ? -3.752 30.922 6.547 1 98.56 93 THR B N 1
ATOM 2160 C CA . THR B 1 93 ? -2.404 30.375 6.387 1 98.56 93 THR B CA 1
ATOM 2161 C C . THR B 1 93 ? -2.434 29.078 5.598 1 98.56 93 THR B C 1
ATOM 2163 O O . THR B 1 93 ? -3.451 28.375 5.578 1 98.56 93 THR B O 1
ATOM 2166 N N . TYR B 1 94 ? -1.416 28.766 4.887 1 98.38 94 TYR B N 1
ATOM 2167 C CA . TYR B 1 94 ? -1.183 27.547 4.125 1 98.38 94 TYR B CA 1
ATOM 2168 C C . TYR B 1 94 ? 0.248 27.047 4.309 1 98.38 94 TYR B C 1
ATOM 2170 O O . TYR B 1 94 ? 1.196 27.828 4.23 1 98.38 94 TYR B O 1
ATOM 2178 N N . THR B 1 95 ? 0.413 25.828 4.637 1 98.19 95 THR B N 1
ATOM 2179 C CA . THR B 1 95 ? 1.743 25.234 4.688 1 98.19 95 THR B CA 1
ATOM 2180 C C . THR B 1 95 ? 1.781 23.922 3.902 1 98.19 95 THR B C 1
ATOM 2182 O O . THR B 1 95 ? 0.767 23.234 3.791 1 98.19 95 THR B O 1
ATOM 2185 N N . ARG B 1 96 ? 2.875 23.625 3.396 1 97.56 96 ARG B N 1
ATOM 2186 C CA . ARG B 1 96 ? 3.109 22.328 2.758 1 97.56 96 ARG B CA 1
ATOM 2187 C C . ARG B 1 96 ? 4.594 21.984 2.748 1 97.56 96 ARG B C 1
ATOM 2189 O O . ARG B 1 96 ? 5.445 22.875 2.734 1 97.56 96 ARG B O 1
ATOM 2196 N N . ASN B 1 97 ? 4.867 20.703 2.771 1 95.44 97 ASN B N 1
ATOM 2197 C CA . ASN B 1 97 ? 6.258 20.297 2.615 1 95.44 97 ASN B CA 1
ATOM 2198 C C . ASN B 1 97 ? 6.734 20.469 1.174 1 95.44 97 ASN B C 1
ATOM 2200 O O . ASN B 1 97 ? 5.961 20.266 0.235 1 95.44 97 ASN B O 1
ATOM 2204 N N . LEU B 1 98 ? 7.965 20.828 1.079 1 96.12 98 LEU B N 1
ATOM 2205 C CA . LEU B 1 98 ? 8.562 21.016 -0.235 1 96.12 98 LEU B CA 1
ATOM 2206 C C . LEU B 1 98 ? 9.289 19.75 -0.696 1 96.12 98 LEU B C 1
ATOM 2208 O O . LEU B 1 98 ? 9.484 19.547 -1.896 1 96.12 98 LEU B O 1
ATOM 2212 N N . ASP B 1 99 ? 9.719 18.969 0.245 1 91.81 99 ASP B N 1
ATOM 2213 C CA . ASP B 1 99 ? 10.469 17.75 -0.058 1 91.81 99 ASP B CA 1
ATOM 2214 C C . ASP B 1 99 ? 9.68 16.516 0.359 1 91.81 99 ASP B C 1
ATOM 2216 O O . ASP B 1 99 ? 8.648 16.625 1.016 1 91.81 99 ASP B O 1
ATOM 2220 N N . HIS B 1 100 ? 10.078 15.375 -0.204 1 86.5 100 HIS B N 1
ATOM 2221 C CA . HIS B 1 100 ? 9.5 14.07 0.115 1 86.5 100 HIS B CA 1
ATOM 2222 C C . HIS B 1 100 ? 8.047 13.984 -0.346 1 86.5 100 HIS B C 1
ATOM 2224 O O . HIS B 1 100 ? 7.25 13.258 0.243 1 86.5 100 HIS B O 1
ATOM 2230 N N . THR B 1 101 ? 7.637 14.711 -1.305 1 88.75 101 THR B N 1
ATOM 2231 C CA . THR B 1 101 ? 6.25 14.789 -1.74 1 88.75 101 THR B CA 1
ATOM 2232 C C . THR B 1 101 ? 5.859 13.539 -2.525 1 88.75 101 THR B C 1
ATOM 2234 O O . THR B 1 101 ? 4.676 13.242 -2.689 1 88.75 101 THR B O 1
ATOM 2237 N N . GLY B 1 102 ? 6.84 12.938 -3.041 1 80.31 102 GLY B N 1
ATOM 2238 C CA . GLY B 1 102 ? 6.562 11.664 -3.695 1 80.31 102 GLY B CA 1
ATOM 2239 C C . GLY B 1 102 ? 6.098 10.586 -2.732 1 80.31 102 GLY B C 1
ATOM 2240 O O . GLY B 1 102 ? 5.363 9.68 -3.119 1 80.31 102 GLY B O 1
ATOM 2241 N N . ILE B 1 103 ? 6.504 10.711 -1.53 1 79.31 103 ILE B N 1
ATOM 2242 C CA . ILE B 1 103 ? 6.102 9.789 -0.473 1 79.31 103 ILE B CA 1
ATOM 2243 C C . ILE B 1 103 ? 4.805 10.281 0.172 1 79.31 103 ILE B C 1
ATOM 2245 O O . ILE B 1 103 ? 3.811 9.547 0.214 1 79.31 103 ILE B O 1
ATOM 2249 N N . MET B 1 104 ? 4.852 11.43 0.614 1 86.25 104 MET B N 1
ATOM 2250 C CA . MET B 1 104 ? 3.684 12.016 1.26 1 86.25 104 MET B CA 1
ATOM 2251 C C . MET B 1 104 ? 3.699 13.539 1.138 1 86.25 104 MET B C 1
ATOM 2253 O O . MET B 1 104 ? 4.691 14.18 1.488 1 86.25 104 MET B O 1
ATOM 2257 N N . LYS B 1 105 ? 2.717 14.148 0.606 1 92.44 105 LYS B N 1
ATOM 2258 C CA . LYS B 1 105 ? 2.471 15.586 0.625 1 92.44 105 LYS B CA 1
ATOM 2259 C C . LYS B 1 105 ? 1.512 15.969 1.751 1 92.44 105 LYS B C 1
ATOM 2261 O O . LYS B 1 105 ? 0.447 15.359 1.896 1 92.44 105 LYS B O 1
ATOM 2266 N N . VAL B 1 106 ? 1.923 16.844 2.564 1 93.62 106 VAL B N 1
ATOM 2267 C CA . VAL B 1 106 ? 1.091 17.312 3.664 1 93.62 106 VAL B CA 1
ATOM 2268 C C . VAL B 1 106 ? 0.752 18.797 3.455 1 93.62 106 VAL B C 1
ATOM 2270 O O . VAL B 1 106 ? 1.648 19.641 3.357 1 93.62 106 VAL B O 1
ATOM 2273 N N . GLU B 1 107 ? -0.494 19.078 3.336 1 97.25 107 GLU B N 1
ATOM 2274 C CA . GLU B 1 107 ? -0.997 20.438 3.201 1 97.25 107 GLU B CA 1
ATOM 2275 C C . GLU B 1 107 ? -1.86 20.828 4.395 1 97.25 107 GLU B C 1
ATOM 2277 O O . GLU B 1 107 ? -2.744 20.078 4.805 1 97.25 107 GLU B O 1
ATOM 2282 N N . GLU B 1 108 ? -1.568 21.969 4.922 1 97.25 108 GLU B N 1
ATOM 2283 C CA . GLU B 1 108 ? -2.338 22.453 6.062 1 97.25 108 GLU B CA 1
ATOM 2284 C C . GLU B 1 108 ? -2.92 23.844 5.781 1 97.25 108 GLU B C 1
ATOM 2286 O O . GLU B 1 108 ? -2.203 24.734 5.348 1 97.25 108 GLU B O 1
ATOM 2291 N N . TYR B 1 109 ? -4.184 23.984 6 1 97.56 109 TYR B N 1
ATOM 2292 C CA . TYR B 1 109 ? -4.914 25.25 5.875 1 97.56 109 TYR B CA 1
ATOM 2293 C C . TYR B 1 109 ? -5.492 25.672 7.215 1 97.56 109 TYR B C 1
ATOM 2295 O O . TYR B 1 109 ? -6.18 24.891 7.883 1 97.56 109 TYR B O 1
ATOM 2303 N N . THR B 1 110 ? -5.199 26.875 7.57 1 97.75 110 THR B N 1
ATOM 2304 C CA . THR B 1 110 ? -5.801 27.391 8.797 1 97.75 110 THR B CA 1
ATOM 2305 C C . THR B 1 110 ? -6.395 28.781 8.562 1 97.75 110 THR B C 1
ATOM 2307 O O . THR B 1 110 ? -5.793 29.609 7.891 1 97.75 110 THR B O 1
ATOM 2310 N N . THR B 1 111 ? -7.57 29.031 9.102 1 98.5 111 THR B N 1
ATOM 2311 C CA . THR B 1 111 ? -8.211 30.328 9.086 1 98.5 111 THR B CA 1
ATOM 2312 C C . THR B 1 111 ? -8.453 30.828 10.508 1 98.5 111 THR B C 1
ATOM 2314 O O . THR B 1 111 ? -9.094 30.156 11.312 1 98.5 111 THR B O 1
ATOM 2317 N N . TYR B 1 112 ? -7.91 31.938 10.805 1 98.5 112 TYR B N 1
ATOM 2318 C CA . TYR B 1 112 ? -8.195 32.656 12.039 1 98.5 112 TYR B CA 1
ATOM 2319 C C . TYR B 1 112 ? -9.234 33.75 11.805 1 98.5 112 TYR B C 1
ATOM 2321 O O . TYR B 1 112 ? -9.078 34.594 10.898 1 98.5 112 TYR B O 1
ATOM 2329 N N . GLN B 1 113 ? -10.227 33.75 12.57 1 98.62 113 GLN B N 1
ATOM 2330 C CA . GLN B 1 113 ? -11.305 34.75 12.414 1 98.62 113 GLN B CA 1
ATOM 2331 C C . GLN B 1 113 ? -11.742 35.281 13.773 1 98.62 113 GLN B C 1
ATOM 2333 O O . GLN B 1 113 ? -12.117 34.531 14.664 1 98.62 113 GLN B O 1
ATOM 2338 N N . PHE B 1 114 ? -11.688 36.562 13.844 1 98.5 114 PHE B N 1
ATOM 2339 C CA . PHE B 1 114 ? -12.18 37.188 15.062 1 98.5 114 PHE B CA 1
ATOM 2340 C C . PHE B 1 114 ? -13.703 37.094 15.133 1 98.5 114 PHE B C 1
ATOM 2342 O O . PHE B 1 114 ? -14.391 37.312 14.141 1 98.5 114 PHE B O 1
ATOM 2349 N N . ASP B 1 115 ? -14.18 36.719 16.203 1 97.12 115 ASP B N 1
ATOM 2350 C CA . ASP B 1 115 ? -15.602 36.719 16.531 1 97.12 115 ASP B CA 1
ATOM 2351 C C . ASP B 1 115 ? -15.938 37.875 17.5 1 97.12 115 ASP B C 1
ATOM 2353 O O . ASP B 1 115 ? -15.727 37.75 18.703 1 97.12 115 ASP B O 1
ATOM 2357 N N . SER B 1 116 ? -16.562 38.875 17.062 1 95.62 116 SER B N 1
ATOM 2358 C CA . SER B 1 116 ? -16.859 40.062 17.859 1 95.62 116 SER B CA 1
ATOM 2359 C C . SER B 1 116 ? -17.891 39.75 18.938 1 95.62 116 SER B C 1
ATOM 2361 O O . SER B 1 116 ? -17.906 40.406 19.984 1 95.62 116 SER B O 1
ATOM 2363 N N . ALA B 1 117 ? -18.719 38.812 18.719 1 96.38 117 ALA B N 1
ATOM 2364 C CA . ALA B 1 117 ? -19.75 38.469 19.672 1 96.38 117 ALA B CA 1
ATOM 2365 C C . ALA B 1 117 ? -19.141 37.875 20.953 1 96.38 117 ALA B C 1
ATOM 2367 O O . ALA B 1 117 ? -19.641 38.156 22.062 1 96.38 117 ALA B O 1
ATOM 2368 N N . THR B 1 118 ? -18.094 37.156 20.844 1 96.31 118 THR B N 1
ATOM 2369 C CA . THR B 1 118 ? -17.484 36.5 21.984 1 96.31 118 THR B CA 1
ATOM 2370 C C . THR B 1 118 ? -16.141 37.125 22.328 1 96.31 118 THR B C 1
ATOM 2372 O O . THR B 1 118 ? -15.477 36.688 23.281 1 96.31 118 THR B O 1
ATOM 2375 N N . SER B 1 119 ? -15.672 38.125 21.5 1 96.62 119 SER B N 1
ATOM 2376 C CA . SER B 1 119 ? -14.367 38.75 21.672 1 96.62 119 SER B CA 1
ATOM 2377 C C . SER B 1 119 ? -13.25 37.719 21.688 1 96.62 119 SER B C 1
ATOM 2379 O O . SER B 1 119 ? -12.383 37.75 22.547 1 96.62 119 SER B O 1
ATOM 2381 N N . SER B 1 120 ? -13.398 36.719 20.859 1 97.69 120 SER B N 1
ATOM 2382 C CA . SER B 1 120 ? -12.438 35.625 20.734 1 97.69 120 SER B CA 1
ATOM 2383 C C . SER B 1 120 ? -12.062 35.406 19.266 1 97.69 120 SER B C 1
ATOM 2385 O O . SER B 1 120 ? -12.703 35.938 18.359 1 97.69 120 SER B O 1
ATOM 2387 N N . THR B 1 121 ? -10.977 34.75 19.094 1 98 121 THR B N 1
ATOM 2388 C CA . THR B 1 121 ? -10.531 34.438 17.75 1 98 121 THR B CA 1
ATOM 2389 C C . THR B 1 121 ? -10.656 32.938 17.484 1 98 121 THR B C 1
ATOM 2391 O O . THR B 1 121 ? -10.117 32.125 18.234 1 98 121 THR B O 1
ATOM 2394 N N . ILE B 1 122 ? -11.328 32.531 16.422 1 97.69 122 ILE B N 1
ATOM 2395 C CA . ILE B 1 122 ? -11.57 31.156 16.047 1 97.69 122 ILE B CA 1
ATOM 2396 C C . ILE B 1 122 ? -10.523 30.703 15.023 1 97.69 122 ILE B C 1
ATOM 2398 O O . ILE B 1 122 ? -10.273 31.406 14.039 1 97.69 122 ILE B O 1
ATOM 2402 N N . ALA B 1 123 ? -9.906 29.625 15.352 1 97.44 123 ALA B N 1
ATOM 2403 C CA . ALA B 1 123 ? -8.945 29.016 14.43 1 97.44 123 ALA B CA 1
ATOM 2404 C C . ALA B 1 123 ? -9.477 27.703 13.859 1 97.44 123 ALA B C 1
ATOM 2406 O O . ALA B 1 123 ? -9.648 26.734 14.586 1 97.44 123 ALA B O 1
ATOM 2407 N N . ASP B 1 124 ? -9.742 27.641 12.531 1 96.69 124 ASP B N 1
ATOM 2408 C CA . ASP B 1 124 ? -10.156 26.438 11.82 1 96.69 124 ASP B CA 1
ATOM 2409 C C . ASP B 1 124 ? -9 25.859 10.992 1 96.69 124 ASP B C 1
ATOM 2411 O O . ASP B 1 124 ? -8.461 26.547 10.117 1 96.69 124 ASP B O 1
ATOM 2415 N N . SER B 1 125 ? -8.641 24.672 11.328 1 95.94 125 SER B N 1
ATOM 2416 C CA . SER B 1 125 ? -7.512 24.047 10.641 1 95.94 125 SER B CA 1
ATOM 2417 C C . SER B 1 125 ? -7.953 22.812 9.859 1 95.94 125 SER B C 1
ATOM 2419 O O . SER B 1 125 ? -8.812 22.062 10.32 1 95.94 125 SER B O 1
ATOM 2421 N N . ARG B 1 126 ? -7.469 22.656 8.641 1 95.5 126 ARG B N 1
ATOM 2422 C CA . ARG B 1 126 ? -7.633 21.484 7.777 1 95.5 126 ARG B CA 1
ATOM 2423 C C . ARG B 1 126 ? -6.285 20.984 7.277 1 95.5 126 ARG B C 1
ATOM 2425 O O . ARG B 1 126 ? -5.469 21.766 6.777 1 95.5 126 ARG B O 1
ATOM 2432 N N . VAL B 1 127 ? -6.109 19.688 7.469 1 96 127 VAL B N 1
ATOM 2433 C CA . VAL B 1 127 ? -4.855 19.094 7.012 1 96 127 VAL B CA 1
ATOM 2434 C C . VAL B 1 127 ? -5.148 17.984 6.008 1 96 127 VAL B C 1
ATOM 2436 O O . VAL B 1 127 ? -6 17.125 6.254 1 96 127 VAL B O 1
ATOM 2439 N N . LYS B 1 128 ? -4.52 18.047 4.902 1 95.06 128 LYS B N 1
ATOM 2440 C CA . LYS B 1 128 ? -4.637 17.062 3.836 1 95.06 128 LYS B CA 1
ATOM 2441 C C . LYS B 1 128 ? -3.346 16.266 3.68 1 95.06 128 LYS B C 1
ATOM 2443 O O . LYS B 1 128 ? -2.281 16.828 3.438 1 95.06 128 LYS B O 1
ATOM 2448 N N . PHE B 1 129 ? -3.424 14.906 3.834 1 91 129 PHE B N 1
ATOM 2449 C CA . PHE B 1 129 ? -2.322 13.992 3.557 1 91 129 PHE B CA 1
ATOM 2450 C C . PHE B 1 129 ? -2.518 13.305 2.211 1 91 129 PHE B C 1
ATOM 2452 O O . PHE B 1 129 ? -3.566 12.703 1.961 1 91 129 PHE B O 1
ATOM 2459 N N . SER B 1 130 ? -1.592 13.438 1.342 1 89.06 130 SER B N 1
ATOM 2460 C CA . SER B 1 130 ? -1.603 12.742 0.06 1 89.06 130 SER B CA 1
ATOM 2461 C C . SER B 1 130 ? -0.404 11.805 -0.071 1 89.06 130 SER B C 1
ATOM 2463 O O . SER B 1 130 ? 0.732 12.258 -0.214 1 89.06 130 SER B O 1
ATOM 2465 N N . SER B 1 131 ? -0.669 10.523 0.002 1 80.06 131 SER B N 1
ATOM 2466 C CA . SER B 1 131 ? 0.428 9.562 -0.065 1 80.06 131 SER B CA 1
ATOM 2467 C C . SER B 1 131 ? 0.491 8.891 -1.432 1 80.06 131 SER B C 1
ATOM 2469 O O . SER B 1 131 ? -0.535 8.469 -1.972 1 80.06 131 SER B O 1
ATOM 2471 N N . GLY B 1 132 ? 1.657 8.805 -2.012 1 72.38 132 GLY B N 1
ATOM 2472 C CA . GLY B 1 132 ? 1.912 8.047 -3.227 1 72.38 132 GLY B CA 1
ATOM 2473 C C . GLY B 1 132 ? 2.408 6.637 -2.959 1 72.38 132 GLY B C 1
ATOM 2474 O O . GLY B 1 132 ? 2.67 5.875 -3.895 1 72.38 132 GLY B O 1
ATOM 2475 N N . PHE B 1 133 ? 2.502 6.273 -1.755 1 66.19 133 PHE B N 1
ATOM 2476 C CA . PHE B 1 133 ? 3.08 4.992 -1.361 1 66.19 133 PHE B CA 1
ATOM 2477 C C . PHE B 1 133 ? 2.271 3.834 -1.932 1 66.19 133 PHE B C 1
ATOM 2479 O O . PHE B 1 133 ? 2.84 2.857 -2.424 1 66.19 133 PHE B O 1
ATOM 2486 N N . ASN B 1 134 ? 1.046 3.943 -1.933 1 64.5 134 ASN B N 1
ATOM 2487 C CA . ASN B 1 134 ? 0.172 2.865 -2.383 1 64.5 134 ASN B CA 1
ATOM 2488 C C . ASN B 1 134 ? 0.39 2.545 -3.857 1 64.5 134 ASN B C 1
ATOM 2490 O O . ASN B 1 134 ? 0.404 1.377 -4.25 1 64.5 134 ASN B O 1
ATOM 2494 N N . MET B 1 135 ? 0.679 3.582 -4.555 1 61.06 135 MET B N 1
ATOM 2495 C CA . MET B 1 135 ? 0.855 3.373 -5.988 1 61.06 135 MET B CA 1
ATOM 2496 C C . MET B 1 135 ? 2.168 2.654 -6.277 1 61.06 135 MET B C 1
ATOM 2498 O O . MET B 1 135 ? 2.219 1.76 -7.121 1 61.06 135 MET B O 1
ATOM 2502 N N . GLY B 1 136 ? 3.115 3.043 -5.484 1 68.44 136 GLY B N 1
ATOM 2503 C CA . GLY B 1 136 ? 4.41 2.416 -5.703 1 68.44 136 GLY B CA 1
ATOM 2504 C C . GLY B 1 136 ? 4.422 0.94 -5.348 1 68.44 136 GLY B C 1
ATOM 2505 O O . GLY B 1 136 ? 4.922 0.117 -6.117 1 68.44 136 GLY B O 1
ATOM 2506 N N . ILE B 1 137 ? 3.793 0.654 -4.391 1 71.69 137 ILE B N 1
ATOM 2507 C CA . ILE B 1 137 ? 3.752 -0.729 -3.93 1 71.69 137 ILE B CA 1
ATOM 2508 C C . ILE B 1 137 ? 2.881 -1.56 -4.871 1 71.69 137 ILE B C 1
ATOM 2510 O O . ILE B 1 137 ? 3.24 -2.686 -5.227 1 71.69 137 ILE B O 1
ATOM 2514 N N . LYS B 1 138 ? 1.773 -0.995 -5.242 1 76.12 138 LYS B N 1
ATOM 2515 C CA . LYS B 1 138 ? 0.899 -1.687 -6.188 1 76.12 138 LYS B CA 1
ATOM 2516 C C . LYS B 1 138 ? 1.657 -2.084 -7.449 1 76.12 138 LYS B C 1
ATOM 2518 O O . LYS B 1 138 ? 1.542 -3.217 -7.918 1 76.12 138 LYS B O 1
ATOM 2523 N N . SER B 1 139 ? 2.428 -1.072 -7.891 1 79.38 139 SER B N 1
ATOM 2524 C CA . SER B 1 139 ? 3.188 -1.322 -9.109 1 79.38 139 SER B CA 1
ATOM 2525 C C . SER B 1 139 ? 4.227 -2.418 -8.898 1 79.38 139 SER B C 1
ATOM 2527 O O . SER B 1 139 ? 4.441 -3.254 -9.781 1 79.38 139 SER B O 1
ATOM 2529 N N . LYS B 1 140 ? 4.82 -2.398 -7.77 1 79.81 140 LYS B N 1
ATOM 2530 C CA . LYS B 1 140 ? 5.832 -3.404 -7.461 1 79.81 140 LYS B CA 1
ATOM 2531 C C . LYS B 1 140 ? 5.211 -4.793 -7.355 1 79.81 140 LYS B C 1
ATOM 2533 O O . LYS B 1 140 ? 5.773 -5.77 -7.859 1 79.81 140 LYS B O 1
ATOM 2538 N N . VAL B 1 141 ? 4.082 -4.91 -6.793 1 82.12 141 VAL B N 1
ATOM 2539 C CA . VAL B 1 141 ? 3.379 -6.184 -6.656 1 82.12 141 VAL B CA 1
ATOM 2540 C C . VAL B 1 141 ? 2.953 -6.691 -8.031 1 82.12 141 VAL B C 1
ATOM 2542 O O . VAL B 1 141 ? 3.094 -7.879 -8.328 1 82.12 141 VAL B O 1
ATOM 2545 N N . GLU B 1 142 ? 2.523 -5.809 -8.812 1 86.69 142 GLU B N 1
ATOM 2546 C CA . GLU B 1 142 ? 2.1 -6.168 -10.164 1 86.69 142 GLU B CA 1
ATOM 2547 C C . GLU B 1 142 ? 3.271 -6.699 -10.984 1 86.69 142 GLU B C 1
ATOM 2549 O O . GLU B 1 142 ? 3.15 -7.719 -11.664 1 86.69 142 GLU B O 1
ATOM 2554 N N . ASP B 1 143 ? 4.359 -5.961 -10.875 1 87.12 143 ASP B N 1
ATOM 2555 C CA . ASP B 1 143 ? 5.547 -6.383 -11.609 1 87.12 143 ASP B CA 1
ATOM 2556 C C . ASP B 1 143 ? 6.043 -7.742 -11.117 1 87.12 143 ASP B C 1
ATOM 2558 O O . ASP B 1 143 ? 6.379 -8.617 -11.922 1 87.12 143 ASP B O 1
ATOM 2562 N N . TRP B 1 144 ? 6.035 -7.906 -9.883 1 87.69 144 TRP B N 1
ATOM 2563 C CA . TRP B 1 144 ? 6.469 -9.164 -9.297 1 87.69 144 TRP B CA 1
ATOM 2564 C C . TRP B 1 144 ? 5.543 -10.305 -9.703 1 87.69 144 TRP B C 1
ATOM 2566 O O . TRP B 1 144 ? 6.004 -11.383 -10.086 1 87.69 144 TRP B O 1
ATOM 2576 N N . SER B 1 145 ? 4.285 -10.133 -9.578 1 89.31 145 SER B N 1
ATOM 2577 C CA . SER B 1 145 ? 3.324 -11.18 -9.906 1 89.31 145 SER B CA 1
ATOM 2578 C C . SER B 1 145 ? 3.463 -11.617 -11.359 1 89.31 145 SER B C 1
ATOM 2580 O O . SER B 1 145 ? 3.367 -12.805 -11.672 1 89.31 145 SER B O 1
ATOM 2582 N N . ARG B 1 146 ? 3.662 -10.656 -12.227 1 91.25 146 ARG B N 1
ATOM 2583 C CA . ARG B 1 146 ? 3.83 -10.961 -13.641 1 91.25 146 ARG B CA 1
ATOM 2584 C C . ARG B 1 146 ? 5.078 -11.805 -13.875 1 91.25 146 ARG B C 1
ATOM 2586 O O . ARG B 1 146 ? 5.031 -12.805 -14.594 1 91.25 146 ARG B O 1
ATOM 2593 N N . THR B 1 147 ? 6.148 -11.344 -13.273 1 90.44 147 THR B N 1
ATOM 2594 C CA . THR B 1 147 ? 7.41 -12.062 -13.43 1 90.44 147 THR B CA 1
ATOM 2595 C C . THR B 1 147 ? 7.289 -13.484 -12.891 1 90.44 147 THR B C 1
ATOM 2597 O O . THR B 1 147 ? 7.715 -14.438 -13.555 1 90.44 147 THR B O 1
ATOM 2600 N N 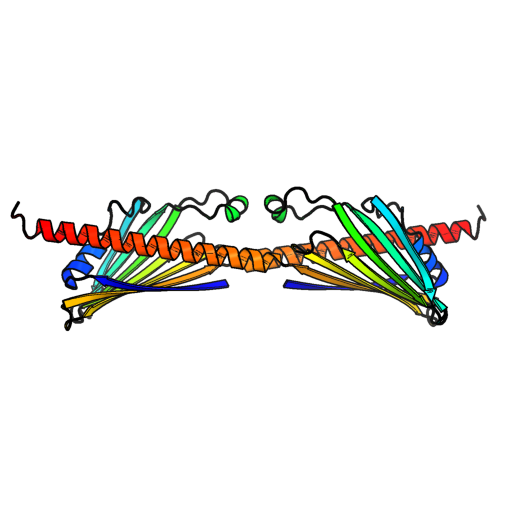. LYS B 1 148 ? 6.715 -13.602 -11.781 1 90.06 148 LYS B N 1
ATOM 2601 C CA . LYS B 1 148 ? 6.539 -14.906 -11.156 1 90.06 148 LYS B CA 1
ATOM 2602 C C . LYS B 1 148 ? 5.648 -15.805 -12.008 1 90.06 148 LYS B C 1
ATOM 2604 O O . LYS B 1 148 ? 5.934 -17 -12.18 1 90.06 148 LYS B O 1
ATOM 2609 N N . PHE B 1 149 ? 4.613 -15.234 -12.523 1 91.5 149 PHE B N 1
ATOM 2610 C CA . PHE B 1 149 ? 3.713 -15.992 -13.383 1 91.5 149 PHE B CA 1
ATOM 2611 C C . PHE B 1 149 ? 4.457 -16.531 -14.602 1 91.5 149 PHE B C 1
ATOM 2613 O O . PHE B 1 149 ? 4.379 -17.719 -14.906 1 91.5 149 PHE B O 1
ATOM 2620 N N . ASP B 1 150 ? 5.191 -15.617 -15.195 1 91.19 150 ASP B N 1
ATOM 2621 C CA . ASP B 1 150 ? 5.918 -16 -16.391 1 91.19 150 ASP B CA 1
ATOM 2622 C C . ASP B 1 150 ? 6.93 -17.109 -16.094 1 91.19 150 ASP B C 1
ATOM 2624 O O . ASP B 1 150 ? 7.039 -18.078 -16.859 1 91.19 150 ASP B O 1
ATOM 2628 N N . GLU B 1 151 ? 7.664 -16.953 -15 1 92.19 151 GLU B N 1
ATOM 2629 C CA . GLU B 1 151 ? 8.648 -17.953 -14.594 1 92.19 151 GLU B CA 1
ATOM 2630 C C . GLU B 1 151 ? 7.988 -19.297 -14.312 1 92.19 151 GLU B C 1
ATOM 2632 O O . GLU B 1 151 ? 8.469 -20.344 -14.758 1 92.19 151 GLU B O 1
ATOM 2637 N N . ASN B 1 152 ? 6.859 -19.266 -13.602 1 92 152 ASN B N 1
ATOM 2638 C CA . ASN B 1 152 ? 6.172 -20.5 -13.219 1 92 152 ASN B CA 1
ATOM 2639 C C . ASN B 1 152 ? 5.602 -21.219 -14.438 1 92 152 ASN B C 1
ATOM 2641 O O . ASN B 1 152 ? 5.641 -22.453 -14.508 1 92 152 ASN B O 1
ATOM 2645 N N . VAL B 1 153 ? 5.035 -20.453 -15.289 1 90.5 153 VAL B N 1
ATOM 2646 C CA . VAL B 1 153 ? 4.492 -21.031 -16.516 1 90.5 153 VAL B CA 1
ATOM 2647 C C . VAL B 1 153 ? 5.602 -21.734 -17.297 1 90.5 153 VAL B C 1
ATOM 2649 O O . VAL B 1 153 ? 5.426 -22.859 -17.75 1 90.5 153 VAL B O 1
ATOM 2652 N N . LYS B 1 154 ? 6.73 -21.078 -17.438 1 92.56 154 LYS B N 1
ATOM 2653 C CA . LYS B 1 154 ? 7.863 -21.641 -18.156 1 92.56 154 LYS B CA 1
ATOM 2654 C C . LYS B 1 154 ? 8.352 -22.938 -17.5 1 92.56 154 LYS B C 1
ATOM 2656 O O . LYS B 1 154 ? 8.516 -23.953 -18.172 1 92.56 154 LYS B O 1
ATOM 2661 N N . LYS B 1 155 ? 8.531 -22.922 -16.219 1 94.06 155 LYS B N 1
ATOM 2662 C CA . LYS B 1 155 ? 9 -24.094 -15.484 1 94.06 155 LYS B CA 1
ATOM 2663 C C . LYS B 1 155 ? 8.008 -25.25 -15.594 1 94.06 155 LYS B C 1
ATOM 2665 O O . LYS B 1 155 ? 8.414 -26.406 -15.758 1 94.06 155 LYS B O 1
ATOM 2670 N N . SER B 1 156 ? 6.75 -24.906 -15.445 1 93.75 156 SER B N 1
ATOM 2671 C CA . SER B 1 156 ? 5.711 -25.922 -15.523 1 93.75 156 SER B CA 1
ATOM 2672 C C . SER B 1 156 ? 5.707 -26.594 -16.891 1 93.75 156 SER B C 1
ATOM 2674 O O . SER B 1 156 ? 5.633 -27.828 -16.984 1 93.75 156 SER B O 1
ATOM 2676 N N . ARG B 1 157 ? 5.832 -25.812 -17.922 1 92.38 157 ARG B N 1
ATOM 2677 C CA . ARG B 1 157 ? 5.855 -26.328 -19.281 1 92.38 157 ARG B CA 1
ATOM 2678 C C . ARG B 1 157 ? 7.066 -27.234 -19.5 1 92.38 157 ARG B C 1
ATOM 2680 O O . ARG B 1 157 ? 6.934 -28.328 -20.047 1 92.38 157 ARG B O 1
ATOM 2687 N N . MET B 1 158 ? 8.18 -26.766 -19.047 1 95.06 158 MET B N 1
ATOM 2688 C CA . MET B 1 158 ? 9.406 -27.531 -19.219 1 95.06 158 MET B CA 1
ATOM 2689 C C . MET B 1 158 ? 9.367 -28.812 -18.406 1 95.06 158 MET B C 1
ATOM 2691 O O . MET B 1 158 ? 9.812 -29.875 -18.875 1 95.06 158 MET B O 1
ATOM 2695 N N . GLY B 1 159 ? 8.875 -28.734 -17.25 1 96.12 159 GLY B N 1
ATOM 2696 C CA . GLY B 1 159 ? 8.711 -29.922 -16.422 1 96.12 159 GLY B CA 1
ATOM 2697 C C . GLY B 1 159 ? 7.805 -30.953 -17.062 1 96.12 159 GLY B C 1
ATOM 2698 O O . GLY B 1 159 ? 8.141 -32.156 -17.109 1 96.12 159 GLY B O 1
ATOM 2699 N N . MET B 1 160 ? 6.695 -30.531 -17.562 1 96.31 160 MET B N 1
ATOM 2700 C CA . MET B 1 160 ? 5.75 -31.422 -18.234 1 96.31 160 MET B CA 1
ATOM 2701 C C . MET B 1 160 ? 6.387 -32.062 -19.453 1 96.31 160 MET B C 1
ATOM 2703 O O . MET B 1 160 ? 6.266 -33.281 -19.656 1 96.31 160 MET B O 1
ATOM 2707 N N . ALA B 1 161 ? 7.027 -31.234 -20.25 1 94.44 161 ALA B N 1
ATOM 2708 C CA . ALA B 1 161 ? 7.688 -31.734 -21.438 1 94.44 161 ALA B CA 1
ATOM 2709 C C . ALA B 1 161 ? 8.734 -32.781 -21.094 1 94.44 161 ALA B C 1
ATOM 2711 O O . ALA B 1 161 ? 8.852 -33.812 -21.766 1 94.44 161 ALA B O 1
ATOM 2712 N N . PHE B 1 162 ? 9.469 -32.562 -20.062 1 96.31 162 PHE B N 1
ATOM 2713 C CA . PHE B 1 162 ? 10.5 -33.5 -19.594 1 96.31 162 PHE B CA 1
ATOM 2714 C C . PHE B 1 162 ? 9.891 -34.844 -19.234 1 96.31 162 PHE B C 1
ATOM 2716 O O . PHE B 1 162 ? 10.398 -35.875 -19.656 1 96.31 162 PHE B O 1
ATOM 2723 N N . VAL B 1 163 ? 8.82 -34.812 -18.516 1 96.38 163 VAL B N 1
ATOM 2724 C CA . VAL B 1 163 ? 8.195 -36.031 -18.031 1 96.38 163 VAL B CA 1
ATOM 2725 C C . VAL B 1 163 ? 7.527 -36.781 -19.203 1 96.38 163 VAL B C 1
ATOM 2727 O O . VAL B 1 163 ? 7.59 -38 -19.281 1 96.38 163 VAL B O 1
ATOM 2730 N N . ILE B 1 164 ? 6.914 -36 -20.094 1 95.56 164 ILE B N 1
ATOM 2731 C CA . ILE B 1 164 ? 6.297 -36.594 -21.266 1 95.56 164 ILE B CA 1
ATOM 2732 C C . ILE B 1 164 ? 7.352 -37.344 -22.078 1 95.56 164 ILE B C 1
ATOM 2734 O O . ILE B 1 164 ? 7.125 -38.5 -22.5 1 95.56 164 ILE B O 1
ATOM 2738 N N . GLN B 1 165 ? 8.469 -36.781 -22.219 1 94.75 165 GLN B N 1
ATOM 2739 C CA . GLN B 1 165 ? 9.57 -37.406 -22.953 1 94.75 165 GLN B CA 1
ATOM 2740 C C . GLN B 1 165 ? 10.055 -38.656 -22.266 1 94.75 165 GLN B C 1
ATOM 2742 O O . GLN B 1 165 ? 10.305 -39.688 -22.906 1 94.75 165 GLN B O 1
ATOM 2747 N N . LYS B 1 166 ? 10.156 -38.594 -21 1 94.44 166 LYS B N 1
ATOM 2748 C CA . LYS B 1 166 ? 10.602 -39.75 -20.219 1 94.44 166 LYS B CA 1
ATOM 2749 C C . LYS B 1 166 ? 9.609 -40.906 -20.344 1 94.44 166 LYS B C 1
ATOM 2751 O O . LYS B 1 166 ? 10.008 -42.062 -20.438 1 94.44 166 LYS B O 1
ATOM 2756 N N . LEU B 1 167 ? 8.344 -40.594 -20.25 1 91.62 167 LEU B N 1
ATOM 2757 C CA . LEU B 1 167 ? 7.297 -41.594 -20.359 1 91.62 167 LEU B CA 1
ATOM 2758 C C . LEU B 1 167 ? 7.293 -42.219 -21.75 1 91.62 167 LEU B C 1
ATOM 2760 O O . LEU B 1 167 ? 7.07 -43.438 -21.891 1 91.62 167 LEU B O 1
ATOM 2764 N N . GLU B 1 168 ? 7.508 -41.438 -22.781 1 90.81 168 GLU B N 1
ATOM 2765 C CA . GLU B 1 168 ? 7.57 -41.906 -24.156 1 90.81 168 GLU B CA 1
ATOM 2766 C C . GLU B 1 168 ? 8.758 -42.844 -24.359 1 90.81 168 GLU B C 1
ATOM 2768 O O . GLU B 1 168 ? 8.648 -43.875 -25.031 1 90.81 168 GLU B O 1
ATOM 2773 N N . GLU B 1 169 ? 9.828 -42.5 -23.75 1 90.19 169 GLU B N 1
ATOM 2774 C CA . GLU B 1 169 ? 11.031 -43.344 -23.828 1 90.19 169 GLU B CA 1
ATOM 2775 C C . GLU B 1 169 ? 10.828 -44.688 -23.109 1 90.19 169 GLU B C 1
ATOM 2777 O O . GLU B 1 169 ? 11.328 -45.719 -23.562 1 90.19 169 GLU B O 1
ATOM 2782 N N . ALA B 1 170 ? 10.148 -44.656 -22.016 1 87.81 170 ALA B N 1
ATOM 2783 C CA . ALA B 1 170 ? 9.891 -45.844 -21.234 1 87.81 170 ALA B CA 1
ATOM 2784 C C . ALA B 1 170 ? 8.945 -46.781 -21.984 1 87.81 170 ALA B C 1
ATOM 2786 O O . ALA B 1 170 ? 9.016 -48 -21.844 1 87.81 170 ALA B O 1
ATOM 2787 N N . ARG B 1 171 ? 8.016 -46.344 -22.719 1 84.5 171 ARG B N 1
ATOM 2788 C CA . ARG B 1 171 ? 7.055 -47.125 -23.484 1 84.5 171 ARG B CA 1
ATOM 2789 C C . ARG B 1 171 ? 7.715 -47.781 -24.703 1 84.5 171 ARG B C 1
ATOM 2791 O O . ARG B 1 171 ? 7.32 -48.844 -25.125 1 84.5 171 ARG B O 1
ATOM 2798 N N . ASN B 1 172 ? 8.648 -47.125 -25.281 1 79.19 172 ASN B N 1
ATOM 2799 C CA . ASN B 1 172 ? 9.383 -47.656 -26.422 1 79.19 172 ASN B CA 1
ATOM 2800 C C . ASN B 1 172 ? 10.867 -47.781 -26.109 1 79.19 172 ASN B C 1
ATOM 2802 O O . ASN B 1 172 ? 11.68 -46.969 -26.531 1 79.19 172 ASN B O 1
ATOM 2806 N N . PRO B 1 173 ? 11.148 -48.906 -25.219 1 66.5 173 PRO B N 1
ATOM 2807 C CA . PRO B 1 173 ? 12.555 -49.062 -24.859 1 66.5 173 PRO B CA 1
ATOM 2808 C C . PRO B 1 173 ? 13.445 -49.375 -26.062 1 66.5 173 PRO B C 1
ATOM 2810 O O . PRO B 1 173 ? 13.344 -50.438 -26.656 1 66.5 173 PRO B O 1
ATOM 2813 N N . GLN B 1 174 ? 13.227 -48.969 -27.156 1 52.81 174 GLN B N 1
ATOM 2814 C CA . GLN B 1 174 ? 14.156 -49.438 -28.172 1 52.81 174 GLN B CA 1
ATOM 2815 C C . GLN B 1 174 ? 15.602 -49.281 -27.719 1 52.81 174 GLN B C 1
ATOM 2817 O O . GLN B 1 174 ? 16.484 -50.031 -28.156 1 52.81 174 GLN B O 1
ATOM 2822 N N . PHE B 1 175 ? 16.062 -48.125 -27.062 1 41 175 PHE B N 1
ATOM 2823 C CA . PHE B 1 175 ? 17.484 -48.312 -26.828 1 41 175 PHE B CA 1
ATOM 2824 C C . PHE B 1 175 ? 17.75 -49 -25.484 1 41 175 PHE B C 1
ATOM 2826 O O . PHE B 1 175 ? 16.938 -48.844 -24.562 1 41 175 PHE B O 1
#

Nearest PDB structures (foldseek):
  5jql-assembly1_K  TM=9.336E-01  e=1.286E-27  Saccharomyces cerevisiae S288C
  5jqm-assembly1_A  TM=7.685E-01  e=1.211E-27  Saccharomyces cerevisiae S288C
  5jqm-assembly1_B  TM=7.734E-01  e=1.955E-27  Saccharomyces cerevisiae S288C
  5jqm-assembly1_C  TM=7.732E-01  e=7.744E-27  Saccharomyces cerevisiae S288C
  4ytx-assembly4_L  TM=7.397E-01  e=2.204E-27  Saccharomyces cerevisiae S288C

Solvent-accessible surface area (backbone atoms only — not comparable to full-atom values): 18337 Å² total; per-residue (Å²): 90,80,46,78,48,76,50,76,47,74,44,89,39,50,44,68,53,51,53,52,15,64,79,50,31,70,82,38,93,56,43,72,43,57,71,46,76,43,78,76,45,73,48,67,49,96,86,62,30,41,38,37,35,32,42,35,35,30,53,48,76,68,59,73,89,49,37,87,75,49,78,81,62,46,62,46,41,30,43,36,39,36,41,35,33,72,92,74,36,32,36,41,36,39,35,32,51,74,50,63,47,71,50,43,33,48,38,38,40,35,38,36,35,46,36,81,91,76,52,22,20,37,36,41,37,39,38,38,39,38,36,40,52,63,58,53,50,51,52,50,51,50,53,48,53,51,51,49,49,53,52,50,51,52,30,51,51,51,22,38,53,50,32,37,51,51,54,53,45,65,76,53,62,75,120,90,80,47,79,49,76,50,75,47,75,43,90,39,51,44,68,53,51,56,53,16,63,79,49,31,69,82,36,94,54,43,73,43,57,70,45,74,44,77,75,44,72,48,68,49,98,83,61,28,42,39,37,36,32,42,33,36,31,53,48,78,66,58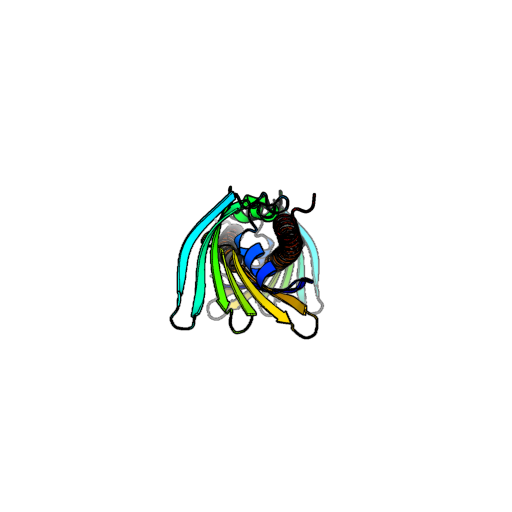,73,89,49,38,89,76,48,78,81,63,48,63,46,39,30,44,34,39,37,42,34,32,71,92,74,37,32,35,39,38,40,35,32,51,73,50,64,46,72,52,42,32,47,36,37,38,35,39,37,36,46,36,79,91,75,52,21,20,36,37,41,37,38,38,37,39,37,36,42,52,65,59,54,50,50,53,50,51,52,53,48,53,50,52,50,48,54,52,49,52,51,32,52,52,52,22,38,51,52,34,39,50,51,53,53,46,66,74,53,61,75,121

GO terms:
  GO:0005743 mitochondrial inner membrane (C, IDA)
  GO:0005758 mitochondrial intermembrane space (C, IDA)
  GO:0120010 intermembrane phospholipid transfer (P, IDA)
  GO:1990050 phosphatidic acid transfer activity (F, IDA)
  GO:0005739 mitochondrion (C, HDA)
  GO:2001247 positive regulation of phosphatidylcholine biosynthetic process (P, IMP)
  GO:0032048 cardiolipin metabolic process (P, IMP)
  GO:0120010 intermembrane phospholipid transfer (P, IMP)
  GO:1990050 phosphatidic acid transfer activity (F, IMP)
  GO:0005758 mitochondrial intermembrane space (C, EXP)
  GO:0005515 protein binding (F, IPI)
  GO:0008289 lipid binding (F, EXP)

Organism: Saccharomyces cerevisiae (strain ATCC 204508 / S288c) (NCBI:txid559292)

Foldseek 3Di:
DKDKDKDKDKALAALVVVVVCVVVVPPDPVAPQFDDKAWPDWDQDPLRKIKTKMKIKGFDDDDPVCPVPDPDPGIWIKIKIKIADPVQSKMKMWMWTPPPVQAKIKIKIWMWGQDPVSNIIMIMMMIMIDGNVVVVVVVVVVVVVVVVVVVVVVVVVVVVVVVVVVVVCVVVVPD/DKDKDKDKDKAQAALVVVVVCVVVVPPDPVAPQFDDKDWPDWDQDPLRKIKTKMKIKGFDDDDPVCCVPDPDPGIWIKIKIKIADPVQSKMKMWMWTPPPVQAKIKIKIWMWGQDPVSNIIMIMMMIMIDGNVVVVVVVVVVVVVVVVVVVVVVVVVVVVVVVVVVVVCVVPVPD

Sequence (350 aa):
MVLLHKSTHIFPTDFASVSRAFFNRYPNPYSPHVLSIDTISRNVDQEGNLRTTRLLKKSGKLPTWVKPFLRGITETWIIEVSVVNPANSTMKTYTRNLDHTGIMKVEEYTTYQFDSATSSTIADSRVKFSSGFNMGIKSKVEDWSRTKFDENVKKSRMGMAFVIQKLEEARNPQFMVLLHKSTHIFPTDFASVSRAFFNRYPNPYSPHVLSIDTISRNVDQEGNLRTTRLLKKSGKLPTWVKPFLRGITETWIIEVSVVNPANSTMKTYTRNLDHTGIMKVEEYTTYQFDSATSSTIADSRVKFSSGFNMGIKSKVEDWSRTKFDENVKKSRMGMAFVIQKLEEARNPQF

Secondary structure (DSSP, 8-state):
-EEEEEEEEEESS-HHHHHHHHHT--S-TT-TTEEEEEEEEEEE-TTS-EEEEEEEEEE----TTTTTTS----EEEEEEEEEEETTTTEEEEEEEESSSTTTEEEEEEEEEEEETTTTEEEEEEEEEEEE-HHHHHHHHHHHHHHHHHHHHHHHHHHHHHHHHHHHHHHHSTT-/-EEEEEEEEEESS-HHHHHHHHHT--S-TT-TTEEEEEEEEEEE-TTS-EEEEEEEEEE----GGGTTTS----EEEEEEEEEEETTTTEEEEEEEESSSTTTEEEEEEEEEEEETTTTEEEEEEEEEEEE-HHHHHHHHHHHHHHHHHHHHHHHHHHHHHHHHHHHHHHHSTT-

InterPro domains:
  IPR006797 PRELI/MSF1 domain [PF04707] (17-169)
  IPR006797 PRELI/MSF1 domain [PS50904] (2-172)
  IPR037365 Slowmo/Ups family [PTHR11158] (1-172)